Protein AF-A0A7J3TTJ0-F1 (afdb_monomer_lite)

Secondary structure (DSSP, 8-state):
-HHHHHHHHHHHHHHHHHHHHHHHHHHSS-----PPPPS-S---TTPPPP--------BT-EEETT-EEEEEETTEEEEEEHHHHHHHHT--PPPEEEE-BBTTB----EEEEEEB-EEEEE-PPEEEEEEEEEGGGS-S---------------------------------------------------------------------------------------------------------------------------PPP----------SSS---TT--EEEEE-SSEEEEEEEEBTTB-EEEEPPTTEEEEEPTT--B-SS-B--GGGEEEEEETTEEEEEE---EEEEE-STT-

Foldseek 3Di:
DVVVVVVVVVVVVVVVVVVVVVVVVVVPPPPVDDDDDQPDPDDDVVGDRDDDDDDDADAQAWDAQQDWDWDDDDPDIDIDGNVVVCVVVPPPFDWDWAAHDGPPDDDGDTGTTTHHWHKFKDWFKKKFKKKKFFQPPPPPDPPDDDDDDDDDDDPDPPPPPDPPPPPPPDDDDDDDDDDDDDDDDDDDDDDDDDDDDDDDDDDDDDDDDDDDDDDDDDDDDDDDDDDDDDDDDDDDDDDDDDDDDDDDDDDDDDDDDDDDDDDDDDDDDDDDDDPDPPPDPPVWDKDFPDDDPTITMIMTIATQVGKHKDQADPRMDMDTDAQRIAGPVGTDHPVQWDWDADPRMIIIHGPDMDMDIHHDPSD

Sequence (363 aa):
MLKEELLKTLAIIIFVVAAVGLIFVLLKSDLTGRAISLEKSQFLVGEPIKGAFDLKLREGELIPSATRVIVTFGNESKEISLKEFV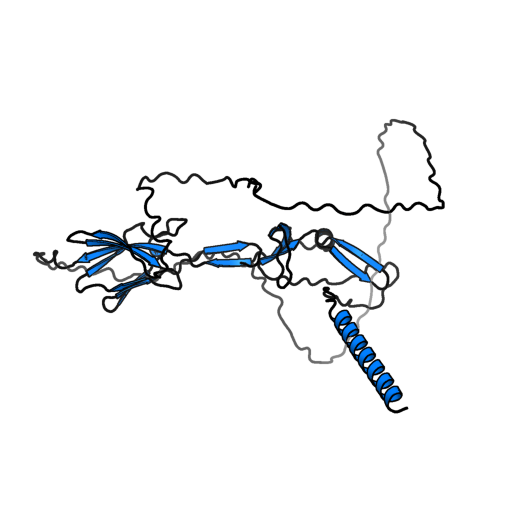EASGFQLEEQQGPFYLENKELEGQGFGYGFAGHYIVYPSVFFQLKISSAEENATNITVTNETLTNVTNITEENITIEENITSETEENLTGGNETKENETEGNMTEEPGKNVSGEISEVPVEENVSGEASAGEAQTEITTGTEGTASETSENSEAQTPENTPEQTPENTNPNPTSITEVTENPISGFFIFLFRTFGIWNSFAVLEENSHYKIIEASCNANEPFIYDLKEGEQVSLVQGSVHTEEKQLNDNAIALEIKNNKLEVSTNYLESFEGFGKSY

pLDDT: mean 70.68, std 26.35, range [30.56, 98.5]

Radius of gyration: 40.54 Å; chains: 1; bounding box: 110×104×107 Å

Structure (mmCIF, N/CA/C/O backbone):
data_AF-A0A7J3TTJ0-F1
#
_entry.id   AF-A0A7J3TTJ0-F1
#
loop_
_atom_site.group_PDB
_atom_site.id
_atom_site.type_symbol
_atom_site.label_atom_id
_atom_site.label_alt_id
_atom_site.label_comp_id
_atom_site.label_asym_id
_atom_site.label_entity_id
_atom_site.label_seq_id
_atom_site.pdbx_PDB_ins_code
_atom_site.Cartn_x
_atom_site.Cartn_y
_atom_site.Cartn_z
_atom_site.occupancy
_atom_site.B_iso_or_equiv
_atom_site.auth_seq_id
_atom_site.auth_comp_id
_atom_site.auth_asym_id
_atom_site.auth_atom_id
_atom_site.pdbx_PDB_model_num
ATOM 1 N N . MET A 1 1 ? 46.878 -50.864 -28.635 1.00 80.62 1 MET A N 1
ATOM 2 C CA . MET A 1 1 ? 45.695 -50.875 -29.519 1.00 80.62 1 MET A CA 1
ATOM 3 C C . MET A 1 1 ? 44.371 -50.633 -28.791 1.00 80.62 1 MET A C 1
ATOM 5 O O . MET A 1 1 ? 43.949 -49.491 -28.781 1.00 80.62 1 MET A O 1
ATOM 9 N N . LEU A 1 2 ? 43.731 -51.604 -28.115 1.00 88.25 2 LEU A N 1
ATOM 10 C CA . LEU A 1 2 ? 42.383 -51.383 -27.533 1.00 88.25 2 LEU A CA 1
ATOM 11 C C . LEU A 1 2 ? 42.318 -50.255 -26.477 1.00 88.25 2 LEU A C 1
ATOM 13 O O . LEU A 1 2 ? 41.355 -49.499 -26.437 1.00 88.25 2 LEU A O 1
ATOM 17 N N . LYS A 1 3 ? 43.367 -50.104 -25.656 1.00 89.81 3 LYS A N 1
ATOM 18 C CA . LYS A 1 3 ? 43.468 -49.024 -24.656 1.00 89.81 3 LYS A CA 1
ATOM 19 C C . LYS A 1 3 ? 43.683 -47.635 -25.272 1.00 89.81 3 LYS A C 1
ATOM 21 O O . LYS A 1 3 ? 43.224 -46.652 -24.708 1.00 89.81 3 LYS A O 1
ATOM 26 N N . GLU A 1 4 ? 44.373 -47.557 -26.409 1.00 92.81 4 GLU A N 1
ATOM 27 C CA . GLU A 1 4 ? 44.650 -46.285 -27.094 1.00 92.81 4 GLU A CA 1
ATOM 28 C C . GLU A 1 4 ? 43.407 -45.776 -27.822 1.00 92.81 4 GLU A C 1
ATOM 30 O O . GLU A 1 4 ? 43.112 -44.589 -27.757 1.00 92.81 4 GLU A O 1
ATOM 35 N N . GLU A 1 5 ? 42.644 -46.673 -28.452 1.00 92.94 5 GLU A N 1
ATOM 36 C CA . GLU A 1 5 ? 41.369 -46.319 -29.085 1.00 92.94 5 GLU A CA 1
ATOM 37 C C . GLU A 1 5 ? 40.333 -45.865 -28.045 1.00 92.94 5 GLU A C 1
ATOM 39 O O . GLU A 1 5 ? 39.696 -44.831 -28.227 1.00 92.94 5 GLU A O 1
ATOM 44 N N . LEU A 1 6 ? 40.251 -46.542 -26.891 1.00 93.38 6 LEU A N 1
ATOM 45 C CA . LEU A 1 6 ? 39.375 -46.128 -25.789 1.00 93.38 6 LEU A CA 1
ATOM 46 C C . LEU A 1 6 ? 39.740 -44.736 -25.236 1.00 93.38 6 LEU A C 1
ATOM 48 O O . LEU A 1 6 ? 38.856 -43.919 -24.979 1.00 93.38 6 LEU A O 1
ATOM 52 N N . LEU A 1 7 ? 41.038 -44.452 -25.070 1.00 92.62 7 LEU A N 1
ATOM 53 C CA . LEU A 1 7 ? 41.514 -43.165 -24.554 1.00 92.62 7 LEU A CA 1
ATOM 54 C C . LEU A 1 7 ? 41.184 -42.010 -25.514 1.00 92.62 7 LEU A C 1
ATOM 56 O O . LEU A 1 7 ? 40.770 -40.942 -25.066 1.00 92.62 7 LEU A O 1
ATOM 60 N N . LYS A 1 8 ? 41.303 -42.235 -26.831 1.00 93.94 8 LYS A N 1
ATOM 61 C CA . LYS A 1 8 ? 40.912 -41.253 -27.855 1.00 93.94 8 LYS A CA 1
ATOM 62 C C . LYS A 1 8 ? 39.411 -40.971 -27.829 1.00 93.94 8 LYS A C 1
ATOM 64 O O . LYS A 1 8 ? 39.018 -39.808 -27.842 1.00 93.94 8 LYS A O 1
ATOM 69 N N . THR A 1 9 ? 38.570 -42.007 -27.756 1.00 95.31 9 THR A N 1
ATOM 70 C CA . THR A 1 9 ? 37.111 -41.827 -27.683 1.00 95.31 9 THR A CA 1
ATOM 71 C C . THR A 1 9 ? 36.705 -41.046 -26.432 1.00 95.31 9 THR A C 1
ATOM 73 O O . THR A 1 9 ? 35.882 -40.138 -26.522 1.00 95.31 9 THR A O 1
ATOM 76 N N . LEU A 1 10 ? 37.319 -41.333 -25.279 1.00 96.00 10 LEU A N 1
ATOM 77 C CA . LEU A 1 10 ? 37.049 -40.609 -24.034 1.00 96.00 10 LEU A CA 1
ATOM 78 C C . LEU A 1 10 ? 37.442 -39.126 -24.129 1.00 96.00 10 LEU A C 1
ATOM 80 O O . LEU A 1 10 ? 36.669 -38.264 -23.716 1.00 96.00 10 LEU A O 1
ATOM 84 N N . ALA A 1 11 ? 38.605 -38.819 -24.713 1.00 96.31 11 ALA A N 1
ATOM 85 C CA . ALA A 1 11 ? 39.056 -37.440 -24.906 1.00 96.31 11 ALA A CA 1
ATOM 86 C C . ALA A 1 11 ? 38.096 -36.632 -25.800 1.00 96.31 11 ALA A C 1
ATOM 88 O O . ALA A 1 11 ? 37.790 -35.483 -25.488 1.00 96.31 11 ALA A O 1
ATOM 89 N N . ILE A 1 12 ? 37.565 -37.246 -26.865 1.00 97.00 12 ILE A N 1
ATOM 90 C CA . ILE A 1 12 ? 36.569 -36.615 -27.747 1.00 97.00 12 ILE A CA 1
ATOM 91 C C . ILE A 1 12 ? 35.271 -36.330 -26.984 1.00 97.00 12 ILE A C 1
ATOM 93 O O . ILE A 1 12 ? 34.734 -35.232 -27.094 1.00 97.00 12 ILE A O 1
ATOM 97 N N . ILE A 1 13 ? 34.779 -37.278 -26.180 1.00 97.50 13 ILE A N 1
ATOM 98 C CA . ILE A 1 13 ? 33.553 -37.081 -25.390 1.00 97.50 13 ILE A CA 1
ATOM 99 C C . ILE A 1 13 ? 33.730 -35.931 -24.392 1.00 97.50 13 ILE A C 1
ATOM 101 O O . ILE A 1 13 ? 32.864 -35.065 -24.309 1.00 97.50 13 ILE A O 1
ATOM 105 N N . ILE A 1 14 ? 34.860 -35.882 -23.679 1.00 97.19 14 ILE A N 1
ATOM 106 C CA . ILE A 1 14 ? 35.159 -34.795 -22.733 1.00 97.19 14 ILE A CA 1
ATOM 107 C C . ILE A 1 14 ? 35.201 -33.448 -23.458 1.00 97.19 14 ILE A C 1
ATOM 109 O O . ILE A 1 14 ? 34.617 -32.480 -22.976 1.00 97.19 14 ILE A O 1
ATOM 113 N N . PHE A 1 15 ? 35.836 -33.388 -24.630 1.00 97.44 15 PHE A N 1
ATOM 114 C CA . PHE A 1 15 ? 35.888 -32.170 -25.432 1.00 97.44 15 PHE A CA 1
ATOM 115 C C . PHE A 1 15 ? 34.494 -31.712 -25.882 1.00 97.44 15 PHE A C 1
ATOM 117 O O . PHE A 1 15 ? 34.177 -30.532 -25.773 1.00 97.44 15 PHE A O 1
ATOM 124 N N . VAL A 1 16 ? 33.633 -32.633 -26.327 1.00 97.75 16 VAL A N 1
ATOM 125 C CA . VAL A 1 16 ? 32.254 -32.312 -26.731 1.00 97.75 16 VAL A CA 1
ATOM 126 C C . VAL A 1 16 ? 31.433 -31.822 -25.539 1.00 97.75 16 VAL A C 1
ATOM 128 O O . VAL A 1 16 ? 30.741 -30.816 -25.656 1.00 97.75 16 VAL A O 1
ATOM 131 N N . VAL A 1 17 ? 31.536 -32.473 -24.377 1.00 97.69 17 VAL A N 1
ATOM 132 C CA . VAL A 1 17 ? 30.838 -32.033 -23.157 1.00 97.69 17 VAL A CA 1
ATOM 133 C C . VAL A 1 17 ? 31.334 -30.658 -22.708 1.00 97.69 17 VAL A C 1
ATOM 135 O O . VAL A 1 17 ? 30.519 -29.809 -22.359 1.00 97.69 17 VAL A O 1
ATOM 138 N N . ALA A 1 18 ? 32.643 -30.403 -22.773 1.00 97.31 18 ALA A N 1
ATOM 139 C CA . ALA A 1 18 ? 33.213 -29.096 -22.463 1.00 97.31 18 ALA A CA 1
ATOM 140 C C . ALA A 1 18 ? 32.751 -28.017 -23.454 1.00 97.31 18 ALA A C 1
ATOM 142 O O . ALA A 1 18 ? 32.390 -26.924 -23.031 1.00 97.31 18 ALA A O 1
ATOM 143 N N . ALA A 1 19 ? 32.695 -28.325 -24.753 1.00 97.12 19 ALA A N 1
ATOM 144 C CA . ALA A 1 19 ? 32.211 -27.404 -25.779 1.00 97.12 19 ALA A CA 1
ATOM 145 C C . ALA A 1 19 ? 30.716 -27.091 -25.610 1.00 97.12 19 ALA A C 1
ATOM 147 O O . ALA A 1 19 ? 30.326 -25.930 -25.684 1.00 97.12 19 ALA A O 1
ATOM 148 N N . VAL A 1 20 ? 29.881 -28.096 -25.323 1.00 96.88 20 VAL A N 1
ATOM 149 C CA . VAL A 1 20 ? 28.449 -27.900 -25.040 1.00 96.88 20 VAL A CA 1
ATOM 150 C C . VAL A 1 20 ? 28.253 -27.116 -23.744 1.00 96.88 20 VAL A C 1
ATOM 152 O O . VAL A 1 20 ? 27.430 -26.206 -23.707 1.00 96.88 20 VAL A O 1
ATOM 155 N N . GLY A 1 21 ? 29.033 -27.413 -22.701 1.00 96.06 21 GLY A N 1
ATOM 156 C CA . GLY A 1 21 ? 29.034 -26.650 -21.454 1.00 96.06 21 GLY A CA 1
ATOM 157 C C . GLY A 1 21 ? 29.430 -25.190 -21.672 1.00 96.06 21 GLY A C 1
ATOM 158 O O . GLY A 1 21 ? 28.756 -24.297 -21.172 1.00 96.06 21 GLY A O 1
ATOM 159 N N . LEU A 1 22 ? 30.461 -24.936 -22.483 1.00 94.56 22 LEU A N 1
ATOM 160 C CA . LEU A 1 22 ? 30.891 -23.588 -22.848 1.00 94.56 22 LEU A CA 1
ATOM 161 C C . LEU A 1 22 ? 29.816 -22.855 -23.657 1.00 94.56 22 LEU A C 1
ATOM 163 O O . LEU A 1 22 ? 29.512 -21.711 -23.347 1.00 94.56 22 LEU A O 1
ATOM 167 N N . ILE A 1 23 ? 29.195 -23.512 -24.641 1.00 93.25 23 ILE A N 1
ATOM 168 C CA . ILE A 1 23 ? 28.062 -22.948 -25.389 1.00 93.25 23 ILE A CA 1
ATOM 169 C C . ILE A 1 23 ? 26.919 -22.613 -24.431 1.00 93.25 23 ILE A C 1
ATOM 171 O O . ILE A 1 23 ? 26.349 -21.538 -24.528 1.00 93.25 23 ILE A O 1
ATOM 175 N N . PHE A 1 24 ? 26.610 -23.478 -23.464 1.00 90.62 24 PHE A N 1
ATOM 176 C CA . PHE A 1 24 ? 25.564 -23.207 -22.482 1.00 90.62 24 PHE A CA 1
ATOM 177 C C . PHE A 1 24 ? 25.905 -22.017 -21.574 1.00 90.62 24 PHE A C 1
ATOM 179 O O . PHE A 1 24 ? 25.016 -21.241 -21.251 1.00 90.62 24 PHE A O 1
ATOM 186 N N . VAL A 1 25 ? 27.178 -21.828 -21.209 1.00 87.31 25 VAL A N 1
ATOM 187 C CA . VAL A 1 25 ? 27.650 -20.636 -20.479 1.00 87.31 25 VAL A CA 1
ATOM 188 C C . VAL A 1 25 ? 27.546 -19.376 -21.347 1.00 87.31 25 VAL A C 1
ATOM 190 O O . VAL A 1 25 ? 27.066 -18.356 -20.866 1.00 87.31 25 VAL A O 1
ATOM 193 N N . LEU A 1 26 ? 27.921 -19.450 -22.627 1.00 81.31 26 LEU A N 1
ATOM 194 C CA . LEU A 1 26 ? 27.842 -18.327 -23.571 1.00 81.31 26 LEU A CA 1
ATOM 195 C C . LEU A 1 26 ? 26.402 -17.985 -23.986 1.00 81.31 26 LEU A C 1
ATOM 197 O O . LEU A 1 26 ? 26.120 -16.845 -24.321 1.00 81.31 26 LEU A O 1
ATOM 201 N N . LEU A 1 27 ? 25.479 -18.947 -23.952 1.00 79.00 27 LEU A N 1
ATOM 202 C CA . LEU A 1 27 ? 24.046 -18.706 -24.159 1.00 79.00 27 LEU A CA 1
ATOM 203 C C . LEU A 1 27 ? 23.342 -18.238 -22.875 1.00 79.00 27 LEU A C 1
ATOM 205 O O . LEU A 1 27 ? 22.241 -17.703 -22.953 1.00 79.00 27 LEU A O 1
ATOM 209 N N . LYS A 1 28 ? 23.969 -18.442 -21.708 1.00 72.69 28 LYS A N 1
ATOM 210 C CA . LYS A 1 28 ? 23.521 -17.948 -20.398 1.00 72.69 28 LYS A CA 1
ATOM 211 C C . LYS A 1 28 ? 24.118 -16.605 -20.002 1.00 72.69 28 LYS A C 1
ATOM 213 O O . LYS A 1 28 ? 23.766 -16.101 -18.938 1.00 72.69 28 LYS A O 1
ATOM 218 N N . SER A 1 29 ? 25.008 -16.014 -20.801 1.00 58.34 29 SER A N 1
ATOM 219 C CA . SER A 1 29 ? 25.232 -14.580 -20.665 1.00 58.34 29 SER A CA 1
ATOM 220 C C . SER A 1 29 ? 23.925 -13.930 -21.080 1.00 58.34 29 SER A C 1
ATOM 222 O O . SER A 1 29 ? 23.645 -13.825 -22.275 1.00 58.34 29 SER A O 1
ATOM 224 N N . ASP A 1 30 ? 23.093 -13.609 -20.094 1.00 49.16 30 ASP A N 1
ATOM 225 C CA . ASP A 1 30 ? 21.868 -12.870 -20.300 1.00 49.16 30 ASP A CA 1
ATOM 226 C C . ASP A 1 30 ? 22.259 -11.619 -21.084 1.00 49.16 30 ASP A C 1
ATOM 228 O O . ASP A 1 30 ? 22.870 -10.692 -20.549 1.00 49.16 30 ASP A O 1
ATOM 232 N N . LEU A 1 31 ? 21.961 -11.610 -22.384 1.00 46.06 31 LEU A N 1
ATOM 233 C CA . LEU A 1 31 ? 21.920 -10.386 -23.156 1.00 46.06 31 LEU A CA 1
ATOM 234 C C . LEU A 1 31 ? 20.734 -9.629 -22.555 1.00 46.06 31 LEU A C 1
ATOM 236 O O . LEU A 1 31 ? 19.594 -9.768 -22.992 1.00 46.06 31 LEU A O 1
ATOM 240 N N . THR A 1 32 ? 20.975 -8.948 -21.435 1.00 44.75 32 THR A N 1
ATOM 241 C CA . THR A 1 32 ? 19.972 -8.210 -20.675 1.00 44.75 32 THR A CA 1
ATOM 242 C C . THR A 1 32 ? 19.652 -6.948 -21.457 1.00 44.75 32 THR A C 1
ATOM 244 O O . THR A 1 32 ? 20.111 -5.859 -21.134 1.00 44.75 32 THR A O 1
ATOM 247 N N . GLY A 1 33 ? 18.923 -7.113 -22.549 1.00 49.59 33 GLY A N 1
ATOM 248 C CA . GLY A 1 33 ? 18.521 -6.042 -23.436 1.00 49.59 33 GLY A CA 1
ATOM 249 C C . GLY A 1 33 ? 17.268 -6.475 -24.171 1.00 49.59 33 GLY A C 1
ATOM 250 O O . GLY A 1 33 ? 17.248 -7.511 -24.831 1.00 49.59 33 GLY A O 1
ATOM 251 N N . ARG A 1 34 ? 16.198 -5.691 -24.046 1.00 56.72 34 ARG A N 1
ATOM 252 C CA . ARG A 1 34 ? 15.043 -5.821 -24.933 1.00 56.72 34 ARG A CA 1
ATOM 253 C C . ARG A 1 34 ? 15.474 -5.257 -26.288 1.00 56.72 34 ARG A C 1
ATOM 255 O O . ARG A 1 34 ? 15.665 -4.054 -26.414 1.00 56.72 34 ARG A O 1
ATOM 262 N N . ALA A 1 35 ? 15.706 -6.125 -27.271 1.00 53.56 35 ALA A N 1
ATOM 263 C CA . ALA A 1 35 ? 16.004 -5.693 -28.632 1.00 53.56 35 ALA A CA 1
ATOM 264 C C . ALA A 1 35 ? 14.716 -5.182 -29.287 1.00 53.56 35 ALA A C 1
ATOM 266 O O . ALA A 1 35 ? 13.704 -5.884 -29.302 1.00 53.56 35 ALA A O 1
ATOM 267 N N . ILE A 1 36 ? 14.755 -3.964 -29.821 1.00 57.16 36 ILE A N 1
ATOM 268 C CA . ILE A 1 36 ? 13.639 -3.388 -30.571 1.00 57.16 36 ILE A CA 1
ATOM 269 C C . ILE A 1 36 ? 13.877 -3.659 -32.049 1.00 57.16 36 ILE A C 1
ATOM 271 O O . ILE A 1 36 ? 14.957 -3.397 -32.579 1.00 57.16 36 ILE A O 1
ATOM 275 N N . SER A 1 37 ? 12.862 -4.208 -32.710 1.00 56.66 37 SER A N 1
ATOM 276 C CA . SER A 1 37 ? 12.873 -4.391 -34.156 1.00 56.66 37 SER A CA 1
ATOM 277 C C . SER A 1 37 ? 12.526 -3.069 -34.829 1.00 56.66 37 SER A C 1
ATOM 279 O O . SER A 1 37 ? 11.470 -2.499 -34.567 1.00 56.66 37 SER A O 1
ATOM 281 N N . LEU A 1 38 ? 13.392 -2.597 -35.724 1.00 62.91 38 LEU A N 1
ATOM 282 C CA . LEU A 1 38 ? 13.073 -1.481 -36.612 1.00 62.91 38 LEU A CA 1
ATOM 283 C C . LEU A 1 38 ? 12.057 -1.940 -37.669 1.00 62.91 38 LEU A C 1
ATOM 285 O O . LEU A 1 38 ? 12.131 -3.064 -38.165 1.00 62.91 38 LEU A O 1
ATOM 289 N N . GLU A 1 39 ? 11.126 -1.060 -38.034 1.00 64.88 39 GLU A N 1
ATOM 290 C CA . GLU A 1 39 ? 10.070 -1.341 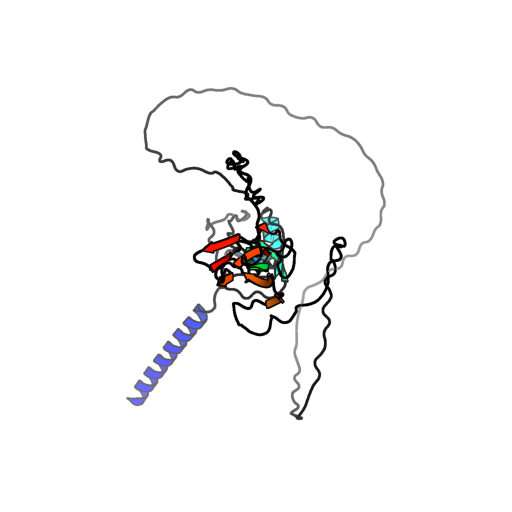-39.021 1.00 64.88 39 GLU A CA 1
ATOM 291 C C . GLU A 1 39 ? 10.604 -1.364 -40.470 1.00 64.88 39 GLU A C 1
ATOM 293 O O . GLU A 1 39 ? 9.998 -1.952 -41.364 1.00 64.88 39 GLU A O 1
ATOM 298 N N . LYS A 1 40 ? 11.779 -0.761 -40.712 1.00 71.00 40 LYS A N 1
ATOM 299 C CA . LYS A 1 40 ? 12.457 -0.723 -42.017 1.00 71.00 40 LYS A CA 1
ATOM 300 C C . LYS A 1 40 ? 13.891 -1.235 -41.924 1.00 71.00 40 LYS A C 1
ATOM 302 O O . LYS A 1 40 ? 14.614 -0.926 -40.983 1.00 71.00 40 LYS A O 1
ATOM 307 N N . SER A 1 41 ? 14.317 -1.970 -42.952 1.00 71.81 41 SER A N 1
ATOM 308 C CA . SER A 1 41 ? 15.674 -2.525 -43.074 1.00 71.81 41 SER A CA 1
ATOM 309 C C . SER A 1 41 ? 16.593 -1.730 -44.010 1.00 71.81 41 SER A C 1
ATOM 311 O O . SER A 1 41 ? 17.741 -2.120 -44.213 1.00 71.81 41 SER A O 1
ATOM 313 N N . GLN A 1 42 ? 16.095 -0.660 -44.636 1.00 80.56 42 GLN A N 1
ATOM 314 C CA . GLN A 1 42 ? 16.829 0.152 -45.608 1.00 80.56 42 GLN A CA 1
ATOM 315 C C . GLN A 1 42 ? 16.532 1.632 -45.368 1.00 80.56 42 GLN A C 1
ATOM 317 O O . GLN A 1 42 ? 15.368 2.013 -45.257 1.00 80.56 42 GLN A O 1
ATOM 322 N N . PHE A 1 43 ? 17.591 2.438 -45.312 1.00 81.62 43 PHE A N 1
ATOM 323 C CA . PHE A 1 43 ? 17.542 3.881 -45.086 1.00 81.62 43 PHE A CA 1
ATOM 324 C C . PHE A 1 43 ? 18.422 4.575 -46.123 1.00 81.62 43 PHE A C 1
ATOM 326 O O . PHE A 1 43 ? 19.462 4.038 -46.522 1.00 81.62 43 PHE A O 1
ATOM 333 N N . LEU A 1 44 ? 18.014 5.760 -46.571 1.00 88.94 44 LEU A N 1
ATOM 334 C CA . LEU A 1 44 ? 18.859 6.607 -47.407 1.00 88.94 44 LEU A CA 1
ATOM 335 C C . LEU A 1 44 ? 19.920 7.308 -46.547 1.00 88.94 44 LEU A C 1
ATOM 337 O O . LEU A 1 44 ? 19.710 7.589 -45.369 1.00 88.94 44 LEU A O 1
ATOM 341 N N . VAL A 1 45 ? 21.078 7.616 -47.136 1.00 85.81 45 VAL A N 1
ATOM 342 C CA . VAL A 1 45 ? 22.135 8.364 -46.436 1.00 85.81 45 VAL A CA 1
ATOM 343 C C . VAL A 1 45 ? 21.593 9.735 -46.023 1.00 85.81 45 VAL A C 1
ATOM 345 O O . VAL A 1 45 ? 21.142 10.503 -46.871 1.00 85.81 45 VAL A O 1
ATOM 348 N N . GLY A 1 46 ? 21.643 10.031 -44.722 1.00 86.00 46 GLY A N 1
ATOM 349 C CA . GLY A 1 46 ? 21.107 11.265 -44.140 1.00 86.00 46 GLY A CA 1
ATOM 350 C C . GLY A 1 46 ? 19.612 11.224 -43.803 1.00 86.00 46 GLY A C 1
ATOM 351 O O . GLY A 1 46 ? 19.088 12.214 -43.297 1.00 86.00 46 GLY A O 1
ATOM 352 N N . GLU A 1 47 ? 18.918 10.108 -44.048 1.00 85.81 47 GLU A N 1
ATOM 353 C CA . GLU A 1 47 ? 17.543 9.923 -43.584 1.00 85.81 47 GLU A CA 1
ATOM 354 C C . GLU A 1 47 ? 17.524 9.785 -42.051 1.00 85.81 47 GLU A C 1
ATOM 356 O O . GLU A 1 47 ? 18.246 8.944 -41.505 1.00 85.81 47 GLU A O 1
ATOM 361 N N . PRO A 1 48 ? 16.718 10.582 -41.325 1.00 81.50 48 PRO A N 1
ATOM 362 C CA . PRO A 1 48 ? 16.565 10.402 -39.891 1.00 81.50 48 PRO A CA 1
ATOM 363 C C . PRO A 1 48 ? 15.887 9.058 -39.613 1.00 81.50 48 PRO A C 1
ATOM 365 O O . PRO A 1 48 ? 14.778 8.796 -40.084 1.00 81.50 48 PRO A O 1
ATOM 368 N N . ILE A 1 49 ? 16.544 8.215 -38.817 1.00 79.44 49 ILE A N 1
ATOM 369 C CA . ILE A 1 49 ? 15.981 6.937 -38.387 1.00 79.44 49 ILE A CA 1
ATOM 370 C C . ILE A 1 49 ? 14.863 7.230 -37.388 1.00 79.44 49 ILE A C 1
ATOM 372 O O . ILE A 1 49 ? 15.095 7.808 -36.327 1.00 79.44 49 ILE A O 1
ATOM 376 N N . LYS A 1 50 ? 13.642 6.830 -37.742 1.00 79.06 50 LYS A N 1
ATOM 377 C CA . LYS A 1 50 ? 12.480 6.875 -36.854 1.00 79.06 50 LYS A CA 1
ATOM 378 C C . LYS A 1 50 ? 12.194 5.474 -36.329 1.00 79.06 50 LYS A C 1
ATOM 380 O O . LYS A 1 50 ? 12.327 4.496 -37.062 1.00 79.06 50 LYS A O 1
ATOM 385 N N . GLY A 1 51 ? 11.777 5.395 -35.075 1.00 76.25 51 GLY A N 1
ATOM 386 C CA . GLY A 1 51 ? 11.354 4.161 -34.429 1.00 76.25 51 GLY A CA 1
ATOM 387 C C . GLY A 1 51 ? 10.519 4.471 -33.194 1.00 76.25 51 GLY A C 1
ATOM 388 O O . GLY A 1 51 ? 10.538 5.600 -32.704 1.00 76.25 51 GLY A O 1
ATOM 389 N N . ALA A 1 52 ? 9.788 3.470 -32.716 1.00 76.88 52 ALA A N 1
ATOM 390 C CA . ALA A 1 52 ? 9.091 3.519 -31.439 1.00 76.88 52 ALA A CA 1
ATOM 391 C C . ALA A 1 52 ? 9.903 2.747 -30.394 1.00 76.88 52 ALA A C 1
ATOM 393 O O . ALA A 1 52 ? 10.431 1.669 -30.677 1.00 76.88 52 ALA A O 1
ATOM 394 N N . PHE A 1 53 ? 10.019 3.316 -29.199 1.00 79.81 53 PHE A N 1
ATOM 395 C CA . PHE A 1 53 ? 10.641 2.681 -28.047 1.00 79.81 53 PHE A CA 1
ATOM 396 C C . PHE A 1 53 ? 9.569 2.471 -26.984 1.00 79.81 53 PHE A C 1
ATOM 398 O O . PHE A 1 53 ? 9.116 3.433 -26.372 1.00 79.81 53 PHE A O 1
ATOM 405 N N . ASP A 1 54 ? 9.184 1.214 -26.766 1.00 82.69 54 ASP A N 1
ATOM 406 C CA . ASP A 1 54 ? 8.175 0.861 -25.770 1.00 82.69 54 ASP A CA 1
ATOM 407 C C . ASP A 1 54 ? 8.845 0.359 -24.489 1.00 82.69 54 ASP A C 1
ATOM 409 O O . ASP A 1 54 ? 9.281 -0.796 -24.387 1.00 82.69 54 ASP A O 1
ATOM 413 N N . LEU A 1 55 ? 8.891 1.223 -23.476 1.00 85.81 55 LEU A N 1
ATOM 414 C CA . LEU A 1 55 ? 9.295 0.858 -22.124 1.00 85.81 55 LEU A CA 1
ATOM 415 C C . LEU A 1 55 ? 8.056 0.615 -21.268 1.00 85.81 55 LEU A C 1
ATOM 417 O O . LEU A 1 55 ? 7.351 1.540 -20.885 1.00 85.81 55 LEU A O 1
ATOM 421 N N . LYS A 1 56 ? 7.800 -0.656 -20.964 1.00 89.81 56 LYS A N 1
ATOM 422 C CA . LYS A 1 56 ? 6.728 -1.059 -20.049 1.00 89.81 56 LYS A CA 1
ATOM 423 C C . LYS A 1 56 ? 7.281 -1.140 -18.635 1.00 89.81 56 LYS A C 1
ATOM 425 O O . LYS A 1 56 ? 8.114 -2.019 -18.394 1.00 89.81 56 LYS A O 1
ATOM 430 N N . LEU A 1 57 ? 6.802 -0.254 -17.770 1.00 92.12 57 LEU A N 1
ATOM 431 C CA . LEU A 1 57 ? 7.060 -0.240 -16.333 1.00 92.12 57 LEU A CA 1
ATOM 432 C C . LEU A 1 57 ? 5.788 -0.637 -15.583 1.00 92.12 57 LEU A C 1
ATOM 434 O O . LEU A 1 57 ? 4.682 -0.437 -16.089 1.00 92.12 57 LEU A O 1
ATOM 438 N N . ARG A 1 58 ? 5.953 -1.220 -14.403 1.00 94.81 58 ARG A N 1
ATOM 439 C CA . ARG A 1 58 ? 4.871 -1.427 -13.440 1.00 94.81 58 ARG A CA 1
ATOM 440 C C . ARG A 1 58 ? 4.762 -0.225 -12.505 1.00 94.81 58 ARG A C 1
ATOM 442 O O . ARG A 1 58 ? 5.703 0.554 -12.367 1.00 94.81 58 ARG A O 1
ATOM 449 N N . GLU A 1 59 ? 3.613 -0.112 -11.854 1.00 96.31 59 GLU A N 1
ATOM 450 C CA . GLU A 1 59 ? 3.462 0.718 -10.661 1.00 96.31 59 GLU A CA 1
ATOM 451 C C . GLU A 1 59 ? 4.540 0.363 -9.623 1.00 96.31 59 GLU A C 1
ATOM 453 O O . GLU A 1 59 ? 4.957 -0.791 -9.514 1.00 96.31 59 GLU A O 1
ATOM 458 N N . GLY A 1 60 ? 5.059 1.382 -8.939 1.00 96.81 60 GLY A N 1
ATOM 459 C CA . GLY A 1 60 ? 6.131 1.262 -7.954 1.00 96.81 60 GLY A CA 1
ATOM 460 C C . GLY A 1 60 ? 7.542 1.207 -8.552 1.00 96.81 60 GLY A C 1
ATOM 461 O O . GLY A 1 60 ? 8.522 1.302 -7.808 1.00 96.81 60 GLY A O 1
ATOM 462 N N . GLU A 1 61 ? 7.694 1.085 -9.877 1.00 97.38 61 GLU A N 1
ATOM 463 C CA . GLU A 1 61 ? 9.003 1.050 -10.539 1.00 97.38 61 GLU A CA 1
ATOM 464 C C . GLU A 1 61 ? 9.542 2.453 -10.838 1.00 97.38 61 GLU A C 1
ATOM 466 O O . GLU A 1 61 ? 8.825 3.333 -11.315 1.00 97.38 61 GLU A O 1
ATOM 471 N N . LEU A 1 62 ? 10.845 2.636 -10.606 1.00 98.00 62 LEU A N 1
ATOM 472 C CA . LEU A 1 62 ? 11.582 3.870 -10.866 1.00 98.00 62 LEU A CA 1
ATOM 473 C C . LEU A 1 62 ? 12.959 3.544 -11.443 1.00 98.00 62 LEU A C 1
ATOM 475 O O . LEU A 1 62 ? 13.805 2.942 -10.773 1.00 98.00 62 LEU A O 1
ATOM 479 N N . ILE A 1 63 ? 13.203 3.981 -12.677 1.00 97.31 63 ILE A N 1
ATOM 480 C CA . ILE A 1 63 ? 14.488 3.812 -13.358 1.00 97.31 63 ILE A CA 1
ATOM 481 C C . ILE A 1 63 ? 15.308 5.102 -13.226 1.00 97.31 63 ILE A C 1
ATOM 483 O O . ILE A 1 63 ? 14.778 6.173 -13.525 1.00 97.31 63 ILE A O 1
ATOM 487 N N . PRO A 1 64 ? 16.603 5.039 -12.855 1.00 98.06 64 PRO A N 1
ATOM 488 C CA . PRO A 1 64 ? 17.451 6.225 -12.763 1.00 98.06 64 PRO A CA 1
ATOM 489 C C . PRO A 1 64 ? 17.457 7.026 -14.065 1.00 98.06 64 PRO A C 1
ATOM 491 O O . PRO A 1 64 ? 17.630 6.452 -15.144 1.00 98.06 64 PRO A O 1
ATOM 494 N N . SER A 1 65 ? 17.378 8.351 -13.983 1.00 97.69 65 SER A N 1
ATOM 495 C CA . SER A 1 65 ? 17.412 9.213 -15.173 1.00 97.69 65 SER A CA 1
ATOM 496 C C . SER A 1 65 ? 18.760 9.166 -15.907 1.00 97.69 65 SER A C 1
ATOM 498 O O . SER A 1 65 ? 18.827 9.332 -17.127 1.00 97.69 65 SER A O 1
ATOM 500 N N . ALA A 1 66 ? 19.827 8.820 -15.179 1.00 97.06 66 ALA A N 1
ATOM 501 C CA . ALA A 1 66 ? 21.164 8.542 -15.703 1.00 97.06 66 ALA A CA 1
ATOM 502 C C . ALA A 1 66 ? 21.309 7.166 -16.393 1.00 97.06 66 ALA A C 1
ATOM 504 O O . ALA A 1 66 ? 22.406 6.814 -16.831 1.00 97.06 66 ALA A O 1
ATOM 505 N N . THR A 1 67 ? 20.240 6.363 -16.485 1.00 95.75 67 THR A N 1
ATOM 506 C CA . THR A 1 67 ? 20.265 5.075 -17.200 1.00 95.75 67 THR A CA 1
ATOM 507 C C . THR A 1 67 ? 20.696 5.280 -18.646 1.00 95.75 67 THR A C 1
ATOM 509 O O . THR A 1 67 ? 20.243 6.202 -19.316 1.00 95.75 67 THR A O 1
ATOM 512 N N . ARG A 1 68 ? 21.585 4.416 -19.135 1.00 94.38 68 ARG A N 1
ATOM 513 C CA . ARG A 1 68 ? 22.191 4.543 -20.465 1.00 94.38 68 ARG A CA 1
ATOM 514 C C . ARG A 1 68 ? 21.328 3.803 -21.480 1.00 94.38 68 ARG A C 1
ATOM 516 O O . ARG A 1 68 ? 21.114 2.598 -21.355 1.00 94.38 68 ARG A O 1
ATOM 523 N N . VAL A 1 69 ? 20.847 4.523 -22.484 1.00 91.31 69 VAL A N 1
ATOM 524 C CA . VAL A 1 69 ? 20.132 3.988 -23.641 1.00 91.31 69 VAL A CA 1
ATOM 525 C C . VAL A 1 69 ? 21.139 3.847 -24.778 1.00 91.31 69 VAL A C 1
ATOM 527 O O . VAL A 1 69 ? 21.689 4.832 -25.270 1.00 91.31 69 VAL A O 1
ATOM 530 N N . ILE A 1 70 ? 21.408 2.605 -25.179 1.00 89.12 70 ILE A N 1
ATOM 531 C CA . ILE A 1 70 ? 22.368 2.284 -26.241 1.00 89.12 70 ILE A CA 1
ATOM 532 C C . ILE A 1 70 ? 21.585 1.880 -27.489 1.00 89.12 70 ILE A C 1
ATOM 534 O O . ILE A 1 70 ? 20.935 0.835 -27.515 1.00 89.12 70 ILE A O 1
ATOM 538 N N . VAL A 1 71 ? 21.660 2.704 -28.531 1.00 84.06 71 VAL A N 1
ATOM 539 C CA . VAL A 1 71 ? 21.035 2.449 -29.832 1.00 84.06 71 VAL A CA 1
ATOM 540 C C . VAL A 1 71 ? 22.096 1.911 -30.781 1.00 84.06 71 VAL A C 1
ATOM 542 O O . VAL A 1 71 ? 23.118 2.558 -31.001 1.00 84.06 71 VAL A O 1
ATOM 545 N N . THR A 1 72 ? 21.852 0.735 -31.357 1.00 82.88 72 THR A N 1
ATOM 546 C CA . THR A 1 72 ? 22.776 0.090 -32.301 1.00 82.88 72 THR A CA 1
ATOM 547 C C . THR A 1 72 ? 22.138 -0.034 -33.679 1.00 82.88 72 THR A C 1
ATOM 549 O O . THR A 1 72 ? 20.983 -0.440 -33.808 1.00 82.88 72 THR A O 1
ATOM 552 N N . PHE A 1 73 ? 22.891 0.328 -34.718 1.00 81.75 73 PHE A N 1
ATOM 553 C CA . PHE A 1 73 ? 22.458 0.229 -36.109 1.00 81.75 73 PHE A CA 1
ATOM 554 C C . PHE A 1 73 ? 23.627 -0.207 -37.000 1.00 81.75 73 PHE A C 1
ATOM 556 O O . PHE A 1 73 ? 24.561 0.551 -37.260 1.00 81.75 73 PHE A O 1
ATOM 563 N N . GLY A 1 74 ? 23.597 -1.458 -37.465 1.00 84.75 74 GLY A N 1
ATOM 564 C CA . GLY A 1 74 ? 24.722 -2.042 -38.198 1.00 84.75 74 GLY A CA 1
ATOM 565 C C . GLY A 1 74 ? 25.991 -2.088 -37.338 1.00 84.75 74 GLY A C 1
ATOM 566 O O . GLY A 1 74 ? 26.011 -2.766 -36.316 1.00 84.75 74 GLY A O 1
ATOM 567 N N . ASN A 1 75 ? 27.035 -1.364 -37.758 1.00 88.38 75 ASN A N 1
ATOM 568 C CA . ASN A 1 75 ? 28.314 -1.253 -37.037 1.00 88.38 75 ASN A CA 1
ATOM 569 C C . ASN A 1 75 ? 28.434 0.041 -36.215 1.00 88.38 75 ASN A C 1
ATOM 571 O O . ASN A 1 75 ? 29.493 0.311 -35.650 1.00 88.38 75 ASN A O 1
ATOM 575 N N . GLU A 1 76 ? 27.380 0.854 -36.177 1.00 86.75 76 GLU A N 1
ATOM 576 C CA . GLU A 1 76 ? 27.347 2.098 -35.418 1.00 86.75 76 GLU A CA 1
ATOM 577 C C . GLU A 1 76 ? 26.581 1.904 -34.107 1.00 86.75 76 GLU A C 1
ATOM 579 O O . GLU A 1 76 ? 25.605 1.151 -34.030 1.00 86.75 76 GLU A O 1
ATOM 584 N N . SER A 1 77 ? 27.039 2.590 -33.063 1.00 89.94 77 SER A N 1
ATOM 585 C CA . SER A 1 77 ? 26.402 2.611 -31.750 1.00 89.94 77 SER A CA 1
ATOM 586 C C . SER A 1 77 ? 26.408 4.035 -31.218 1.00 89.94 77 SER A C 1
ATOM 588 O O . SER A 1 77 ? 27.423 4.729 -31.314 1.00 89.94 77 SER A O 1
ATOM 590 N N . LYS A 1 78 ? 25.280 4.464 -30.655 1.00 90.56 78 LYS A N 1
ATOM 591 C CA . LYS A 1 78 ? 25.153 5.739 -29.954 1.00 90.56 78 LYS A CA 1
ATOM 592 C C . LYS A 1 78 ? 24.604 5.491 -28.559 1.00 90.56 78 LYS A C 1
ATOM 594 O O . LYS A 1 78 ? 23.621 4.777 -28.387 1.00 90.56 78 LYS A O 1
ATOM 599 N N . GLU A 1 79 ? 25.239 6.117 -27.584 1.00 94.56 79 GLU A N 1
ATOM 600 C CA . GLU A 1 79 ? 24.831 6.095 -26.187 1.00 94.56 79 GLU A CA 1
ATOM 601 C C . GLU A 1 79 ? 24.268 7.468 -25.814 1.00 94.56 79 GLU A C 1
ATOM 603 O O . GLU A 1 79 ? 24.867 8.492 -26.145 1.00 94.56 79 GLU A O 1
ATOM 608 N N . ILE A 1 80 ? 23.102 7.478 -25.176 1.00 95.19 80 ILE A N 1
ATOM 609 C CA . ILE A 1 80 ? 22.429 8.668 -24.637 1.00 95.19 80 ILE A CA 1
ATOM 610 C C . ILE A 1 80 ? 21.840 8.320 -23.270 1.00 95.19 80 ILE A C 1
ATOM 612 O O . ILE A 1 80 ? 21.554 7.152 -22.999 1.00 95.19 80 ILE A O 1
ATOM 616 N N . SER A 1 81 ? 21.659 9.299 -22.392 1.00 96.56 81 SER A N 1
ATOM 617 C CA . SER A 1 81 ? 20.961 9.054 -21.122 1.00 96.56 81 SER A CA 1
ATOM 618 C C . SER A 1 81 ? 19.448 8.910 -21.328 1.00 96.56 81 SER A C 1
ATOM 620 O O . SER A 1 81 ? 18.892 9.399 -22.312 1.00 96.56 81 SER A O 1
ATOM 622 N N . LEU A 1 82 ? 18.760 8.253 -20.391 1.00 95.56 82 LEU A N 1
ATOM 623 C CA . LEU A 1 82 ? 17.302 8.133 -20.402 1.00 95.56 82 LEU A CA 1
ATOM 624 C C . LEU A 1 82 ? 16.641 9.512 -20.317 1.00 95.56 82 LEU A C 1
ATOM 626 O O . LEU A 1 82 ? 15.668 9.757 -21.018 1.00 95.56 82 LEU A O 1
ATOM 630 N N . LYS A 1 83 ? 17.215 10.427 -19.529 1.00 96.81 83 LYS A N 1
ATOM 631 C CA . LYS A 1 83 ? 16.796 11.831 -19.475 1.00 96.81 83 LYS A CA 1
ATOM 632 C C . LYS A 1 83 ? 16.826 12.508 -20.840 1.00 96.81 83 LYS A C 1
ATOM 634 O O . LYS A 1 83 ? 15.796 12.971 -21.317 1.00 96.81 83 LYS A O 1
ATOM 639 N N . GLU A 1 84 ? 17.985 12.499 -21.496 1.00 95.56 84 GLU A N 1
ATOM 640 C CA . GLU A 1 84 ? 18.133 13.072 -22.839 1.00 95.56 84 GLU A CA 1
ATOM 641 C C . GLU A 1 84 ? 17.196 12.393 -23.844 1.00 95.56 84 GLU A C 1
ATOM 643 O O . GLU A 1 84 ? 16.670 13.049 -24.739 1.00 95.56 84 GLU A O 1
ATOM 648 N N . PHE A 1 85 ? 16.975 11.081 -23.705 1.00 93.25 85 PHE A N 1
ATOM 649 C CA . PHE A 1 85 ? 16.055 10.337 -24.558 1.00 93.25 85 PHE A CA 1
ATOM 650 C C . PHE A 1 85 ? 14.603 10.801 -24.387 1.00 93.25 85 PHE A C 1
ATOM 652 O O . PHE A 1 85 ? 13.934 11.063 -25.387 1.00 93.25 85 PHE A O 1
ATOM 659 N N . VAL A 1 86 ? 14.125 10.950 -23.147 1.00 93.81 86 VAL A N 1
ATOM 660 C CA . VAL A 1 86 ? 12.774 11.448 -22.844 1.00 93.81 86 VAL A CA 1
ATOM 661 C C . VAL A 1 86 ? 12.611 12.882 -23.354 1.00 93.81 86 VAL A C 1
ATOM 663 O O . VAL A 1 86 ? 11.680 13.146 -24.116 1.00 93.81 86 VAL A O 1
ATOM 666 N N . GLU A 1 87 ? 13.557 13.775 -23.051 1.00 94.38 87 GLU A N 1
ATOM 667 C CA . GLU A 1 87 ? 13.541 15.171 -23.511 1.00 94.38 87 GLU A CA 1
ATOM 668 C C . GLU A 1 87 ? 13.526 15.276 -25.047 1.00 94.38 87 GLU A C 1
ATOM 670 O O . GLU A 1 87 ? 12.723 16.015 -25.620 1.00 94.38 87 GLU A O 1
ATOM 675 N N . ALA A 1 88 ? 14.366 14.495 -25.737 1.00 91.19 88 ALA A N 1
ATOM 676 C CA . ALA A 1 88 ? 14.435 14.490 -27.199 1.00 91.19 88 ALA A CA 1
ATOM 677 C C . ALA A 1 88 ? 13.208 13.848 -27.864 1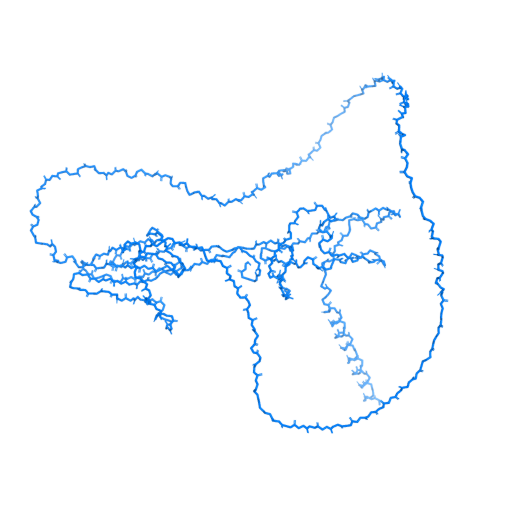.00 91.19 88 ALA A C 1
ATOM 679 O O . ALA A 1 88 ? 12.895 14.171 -29.012 1.00 91.19 88 ALA A O 1
ATOM 680 N N . SER A 1 89 ? 12.519 12.936 -27.170 1.00 88.88 89 SER A N 1
ATOM 681 C CA . SER A 1 89 ? 11.312 12.279 -27.683 1.00 88.88 89 SER A CA 1
ATOM 682 C C . SER A 1 89 ? 10.080 13.191 -27.689 1.00 88.88 89 SER A C 1
ATOM 684 O O . SER A 1 89 ? 9.114 12.901 -28.394 1.00 88.88 89 SER A O 1
ATOM 686 N N . GLY A 1 90 ? 10.108 14.290 -26.925 1.00 90.62 90 GLY A N 1
ATOM 687 C CA . GLY A 1 90 ? 8.954 15.166 -26.724 1.00 90.62 90 GLY A CA 1
ATOM 688 C C . GLY A 1 90 ? 7.884 14.588 -25.790 1.00 90.62 90 GLY A C 1
ATOM 689 O O . GLY A 1 90 ? 6.805 15.171 -25.683 1.00 90.62 90 GLY A O 1
ATOM 690 N N . PHE A 1 91 ? 8.158 13.463 -25.115 1.00 88.19 91 PHE A N 1
ATOM 691 C CA . PHE A 1 91 ? 7.295 12.951 -24.053 1.00 88.19 91 PHE A CA 1
ATOM 692 C C . PHE A 1 91 ? 7.347 13.870 -22.831 1.00 88.19 91 PHE A C 1
ATOM 694 O O . PHE A 1 91 ? 8.418 14.205 -22.329 1.00 88.19 91 PHE A O 1
ATOM 701 N N . GLN A 1 92 ? 6.172 14.235 -22.325 1.00 91.25 92 GLN A N 1
ATOM 702 C CA . GLN A 1 92 ? 6.014 15.013 -21.096 1.00 91.25 92 GLN A CA 1
ATOM 703 C C . GLN A 1 92 ? 5.988 14.070 -19.891 1.00 91.25 92 GLN A C 1
ATOM 705 O O . GLN A 1 92 ? 4.959 13.903 -19.247 1.00 91.25 92 GLN A O 1
ATOM 710 N N . LEU A 1 93 ? 7.109 13.396 -19.636 1.00 92.69 93 LEU A N 1
ATOM 711 C CA . LEU A 1 93 ? 7.271 12.574 -18.442 1.00 92.69 93 LEU A CA 1
ATOM 712 C C . LEU A 1 93 ? 8.128 13.335 -17.433 1.00 92.69 93 LEU A C 1
ATOM 714 O O . LEU A 1 93 ? 9.268 13.697 -17.729 1.00 92.69 93 LEU A O 1
ATOM 718 N N . GLU A 1 94 ? 7.571 13.590 -16.254 1.00 95.88 94 GLU A N 1
ATOM 719 C CA . GLU A 1 94 ? 8.280 14.295 -15.192 1.00 95.88 94 GLU A CA 1
ATOM 720 C C . GLU A 1 94 ? 9.261 13.372 -14.470 1.00 95.88 94 GLU A C 1
ATOM 722 O O . GLU A 1 94 ? 9.008 12.187 -14.250 1.00 95.88 94 GLU A O 1
ATOM 727 N N . GLU A 1 95 ? 10.402 13.940 -14.100 1.00 97.56 95 GLU A N 1
ATOM 728 C CA . GLU A 1 95 ? 11.417 13.253 -13.318 1.00 97.56 95 GLU A CA 1
ATOM 729 C C . GLU A 1 95 ? 10.960 13.198 -11.850 1.00 97.56 95 GLU A C 1
ATOM 731 O O . GLU A 1 95 ? 10.712 14.229 -11.227 1.00 97.56 95 GLU A O 1
ATOM 736 N N . GLN A 1 96 ? 10.838 11.994 -11.298 1.00 97.88 96 GLN A N 1
ATOM 737 C CA . GLN A 1 96 ? 10.371 11.742 -9.934 1.00 97.88 96 GLN A CA 1
ATOM 738 C C . GLN A 1 96 ? 11.549 11.374 -9.028 1.00 97.88 96 GLN A C 1
ATOM 740 O O . GLN A 1 96 ? 12.549 10.818 -9.489 1.00 97.88 96 GLN A O 1
ATOM 745 N N . GLN A 1 97 ? 11.446 11.671 -7.731 1.00 97.81 97 GLN A N 1
ATOM 746 C CA . GLN A 1 97 ? 12.472 11.325 -6.745 1.00 97.81 97 GLN A CA 1
ATOM 747 C C . GLN A 1 97 ? 12.038 10.116 -5.910 1.00 97.81 97 GLN A C 1
ATOM 749 O O . GLN A 1 97 ? 10.972 10.130 -5.302 1.00 97.81 97 GLN A O 1
ATOM 754 N N . GLY A 1 98 ? 12.886 9.091 -5.819 1.00 97.56 98 GLY A N 1
ATOM 755 C CA . GLY A 1 98 ? 12.587 7.904 -5.019 1.00 97.56 98 GLY A CA 1
ATOM 756 C C . GLY A 1 98 ? 13.703 6.858 -5.014 1.00 97.56 98 GLY A C 1
ATOM 757 O O . GLY A 1 98 ? 14.753 7.058 -5.635 1.00 97.56 98 GLY A O 1
ATOM 758 N N . PRO A 1 99 ? 13.513 5.744 -4.289 1.00 97.88 99 PRO A N 1
ATOM 759 C CA . PRO A 1 99 ? 14.377 4.576 -4.407 1.00 97.88 99 PRO A CA 1
ATOM 760 C C . PRO A 1 99 ? 14.234 3.957 -5.800 1.00 97.88 99 PRO A C 1
ATOM 762 O O . PRO A 1 99 ? 13.128 3.827 -6.324 1.00 97.88 99 PRO A O 1
ATOM 765 N N . PHE A 1 100 ? 15.352 3.555 -6.400 1.00 97.69 100 PHE A N 1
ATOM 766 C CA . PHE A 1 100 ? 15.313 2.884 -7.695 1.00 97.69 100 PHE A CA 1
ATOM 767 C C . PHE A 1 100 ? 14.796 1.461 -7.535 1.00 97.69 100 PHE A C 1
ATOM 769 O O . PHE A 1 100 ? 15.237 0.719 -6.657 1.00 97.69 100 PHE A O 1
ATOM 776 N N . TYR A 1 101 ? 13.866 1.072 -8.399 1.00 97.06 101 TYR A N 1
ATOM 777 C CA . TYR A 1 101 ? 13.254 -0.245 -8.348 1.00 97.06 101 TYR A CA 1
ATOM 778 C C . TYR A 1 101 ? 12.785 -0.671 -9.729 1.00 97.06 101 TYR A C 1
ATOM 780 O O . TYR A 1 101 ? 12.190 0.109 -10.467 1.00 97.06 101 TYR A O 1
ATOM 788 N N . LEU A 1 102 ? 13.070 -1.921 -10.072 1.00 95.50 102 LEU A N 1
ATOM 789 C CA . LEU A 1 102 ? 12.602 -2.551 -11.293 1.00 95.50 102 LEU A CA 1
ATOM 790 C C . LEU A 1 102 ? 12.387 -4.030 -10.994 1.00 95.50 102 LEU A C 1
ATOM 792 O O . LEU A 1 102 ? 13.271 -4.700 -10.455 1.00 95.50 102 LEU A O 1
ATOM 796 N N . GLU A 1 103 ? 11.221 -4.567 -11.324 1.00 90.69 103 GLU A N 1
ATOM 797 C CA . GLU A 1 103 ? 10.931 -5.955 -11.019 1.00 90.69 103 GLU A CA 1
ATOM 798 C C . GLU A 1 103 ? 11.925 -6.878 -11.747 1.00 90.69 103 GLU A C 1
ATOM 800 O O . GLU A 1 103 ? 12.228 -6.723 -12.935 1.00 90.69 103 GLU A O 1
ATOM 805 N N . ASN A 1 104 ? 12.426 -7.891 -11.036 1.00 89.94 104 ASN A N 1
ATOM 806 C CA . ASN A 1 104 ? 13.421 -8.853 -11.530 1.00 89.94 104 ASN A CA 1
ATOM 807 C C . ASN A 1 104 ? 14.815 -8.256 -11.792 1.00 89.94 104 ASN A C 1
ATOM 809 O O . ASN A 1 104 ? 15.659 -8.916 -12.410 1.00 89.94 104 ASN A O 1
ATOM 813 N N . LYS A 1 105 ? 15.079 -7.029 -11.327 1.00 90.50 105 LYS A N 1
ATOM 814 C CA . LYS A 1 105 ? 16.406 -6.413 -11.340 1.00 90.50 105 LYS A CA 1
ATOM 815 C C . LYS A 1 105 ? 16.696 -5.777 -9.988 1.00 90.50 105 LYS A C 1
ATOM 817 O O . LYS A 1 105 ? 15.943 -4.952 -9.490 1.00 90.50 105 LYS A O 1
ATOM 822 N N . GLU A 1 106 ? 17.818 -6.156 -9.399 1.00 89.19 106 GLU A N 1
ATOM 823 C CA . GLU A 1 106 ? 18.322 -5.475 -8.212 1.00 89.19 106 GLU A CA 1
ATOM 824 C C . GLU A 1 106 ? 18.938 -4.150 -8.668 1.00 89.19 106 GLU A C 1
ATOM 826 O O . GLU A 1 106 ? 19.992 -4.120 -9.304 1.00 89.19 106 GLU A O 1
ATOM 831 N N . LEU A 1 107 ? 18.211 -3.062 -8.419 1.00 93.25 107 LEU A N 1
ATOM 832 C CA . LEU A 1 107 ? 18.722 -1.704 -8.515 1.00 93.25 107 LEU A CA 1
ATOM 833 C C . LEU A 1 107 ? 19.001 -1.224 -7.094 1.00 93.25 107 LEU A C 1
ATOM 835 O O . LEU A 1 107 ? 18.174 -1.398 -6.202 1.00 93.25 107 LEU A O 1
ATOM 839 N N . GLU A 1 108 ? 20.170 -0.634 -6.887 1.00 92.38 108 GLU A N 1
ATOM 840 C CA . GLU A 1 108 ? 20.543 -0.040 -5.609 1.00 92.38 108 GLU A CA 1
ATOM 841 C C . GLU A 1 108 ? 20.597 1.481 -5.737 1.00 92.38 108 GLU A C 1
ATOM 843 O O . GLU A 1 108 ? 20.968 2.029 -6.778 1.00 92.38 108 GLU A O 1
ATOM 848 N N . GLY A 1 109 ? 20.259 2.163 -4.646 1.00 96.62 109 GLY A N 1
ATOM 849 C CA . GLY A 1 109 ? 20.315 3.614 -4.550 1.00 96.62 109 GLY A CA 1
ATOM 850 C C . GLY A 1 109 ? 18.959 4.299 -4.683 1.00 96.62 109 GLY A C 1
ATOM 851 O O . GLY A 1 109 ? 17.902 3.679 -4.796 1.00 96.62 109 GLY A O 1
ATOM 852 N N . GLN A 1 110 ? 19.017 5.620 -4.613 1.00 97.81 110 GLN A N 1
ATOM 853 C CA . GLN A 1 110 ? 17.870 6.512 -4.669 1.00 97.81 110 GLN A CA 1
ATOM 854 C C . GLN A 1 110 ? 18.276 7.791 -5.388 1.00 97.81 110 GLN A C 1
ATOM 856 O O . GLN A 1 110 ? 19.446 8.186 -5.359 1.00 97.81 110 GLN A O 1
ATOM 861 N N . GLY A 1 111 ? 17.315 8.459 -6.002 1.00 98.19 111 GLY A N 1
ATOM 862 C CA . GLY A 1 111 ? 17.559 9.708 -6.696 1.00 98.19 111 GLY A CA 1
ATOM 863 C C . GLY A 1 111 ? 16.442 10.023 -7.665 1.00 98.19 111 GLY A C 1
ATOM 864 O O . GLY A 1 111 ? 15.305 9.597 -7.483 1.00 98.19 111 GLY A O 1
ATOM 865 N N . PHE A 1 112 ? 16.794 10.792 -8.683 1.00 98.31 112 PHE A N 1
ATOM 866 C CA . PHE A 1 112 ? 15.877 11.186 -9.731 1.00 98.31 112 PHE A CA 1
ATOM 867 C C . PHE A 1 112 ? 15.773 10.113 -10.821 1.00 98.31 112 PHE A C 1
ATOM 869 O O . PHE A 1 112 ? 16.774 9.510 -11.228 1.00 98.31 112 PHE A O 1
ATOM 876 N N . GLY A 1 113 ? 14.555 9.864 -11.283 1.00 98.00 113 GLY A N 1
ATOM 877 C CA . GLY A 1 113 ? 14.261 8.818 -12.245 1.00 98.00 113 GLY A CA 1
ATOM 878 C C . GLY A 1 113 ? 12.931 9.002 -12.956 1.00 98.00 113 GLY A C 1
ATOM 879 O O . GLY A 1 113 ? 12.201 9.959 -12.719 1.00 98.00 113 GLY A O 1
ATOM 880 N N . TYR A 1 114 ? 12.629 8.054 -13.832 1.00 97.50 114 TYR A N 1
ATOM 881 C CA . TYR A 1 114 ? 11.376 7.985 -14.573 1.00 97.50 114 TYR A CA 1
ATOM 882 C C . TYR A 1 114 ? 10.662 6.682 -14.229 1.00 97.50 114 TYR A C 1
ATOM 884 O O . TYR A 1 114 ? 11.284 5.614 -14.215 1.00 97.50 114 TYR A O 1
ATOM 892 N N . GLY A 1 115 ? 9.374 6.779 -13.918 1.00 95.94 115 GLY A N 1
ATOM 893 C CA . GLY A 1 115 ? 8.602 5.682 -13.351 1.00 95.94 115 GLY A CA 1
ATOM 894 C C . GLY A 1 115 ? 7.148 6.055 -13.104 1.00 95.94 115 GLY A C 1
ATOM 895 O O . GLY A 1 115 ? 6.756 7.201 -13.321 1.00 95.94 115 GLY A O 1
ATOM 896 N N . PHE A 1 116 ? 6.373 5.086 -12.624 1.00 95.31 116 PHE A N 1
ATOM 897 C CA . PHE A 1 116 ? 4.995 5.290 -12.178 1.00 95.31 116 PHE A CA 1
ATOM 898 C C . PHE A 1 116 ? 4.925 4.966 -10.690 1.00 95.31 116 PHE A C 1
ATOM 900 O O . PHE A 1 116 ? 5.302 3.863 -10.290 1.00 95.31 116 PHE A O 1
ATOM 907 N N . ALA A 1 117 ? 4.498 5.927 -9.869 1.00 96.88 117 ALA A N 1
ATOM 908 C CA . ALA A 1 117 ? 4.297 5.677 -8.447 1.00 96.88 117 ALA A CA 1
ATOM 909 C C . ALA A 1 117 ? 3.251 4.566 -8.283 1.00 96.88 117 ALA A C 1
ATOM 911 O O . ALA A 1 117 ? 2.251 4.545 -8.998 1.00 96.88 117 ALA A O 1
ATOM 912 N N . GLY A 1 118 ? 3.531 3.611 -7.404 1.00 97.00 118 GLY A N 1
ATOM 913 C CA . GLY A 1 118 ? 2.604 2.539 -7.069 1.00 97.00 118 GLY A CA 1
ATOM 914 C C . GLY A 1 118 ? 1.811 2.855 -5.819 1.00 97.00 118 GLY A C 1
ATOM 915 O O . GLY A 1 118 ? 2.180 3.744 -5.048 1.00 97.00 118 GLY A O 1
ATOM 916 N N . HIS A 1 119 ? 0.726 2.111 -5.635 1.00 95.81 119 HIS A N 1
ATOM 917 C CA . HIS A 1 119 ? -0.214 2.287 -4.539 1.00 95.81 119 HIS A CA 1
ATOM 918 C C . HIS A 1 119 ? -0.137 1.102 -3.584 1.00 95.81 119 HIS A C 1
ATOM 920 O O . HIS A 1 119 ? -0.380 -0.047 -3.953 1.00 95.81 119 HIS A O 1
ATOM 926 N N . TYR A 1 120 ? 0.127 1.394 -2.317 1.00 93.44 120 TYR A N 1
ATOM 927 C CA . TYR A 1 120 ? 0.197 0.404 -1.257 1.00 93.44 120 TYR A CA 1
ATOM 928 C C . TYR A 1 120 ? -0.875 0.670 -0.202 1.00 93.44 120 TYR A C 1
ATOM 930 O O . TYR A 1 120 ? -0.890 1.726 0.428 1.00 93.44 120 TYR A O 1
ATOM 938 N N . ILE A 1 121 ? -1.769 -0.301 0.005 1.00 94.25 121 ILE A N 1
ATOM 939 C CA . ILE A 1 121 ? -2.852 -0.217 0.992 1.00 94.25 121 ILE A CA 1
ATOM 940 C C . ILE A 1 121 ? -2.475 -1.010 2.245 1.00 94.25 121 ILE A C 1
ATOM 942 O O . ILE A 1 121 ? -2.113 -2.185 2.170 1.00 94.25 121 ILE A O 1
ATOM 946 N N . VAL A 1 122 ? -2.629 -0.382 3.409 1.00 95.25 122 VAL A N 1
ATOM 947 C CA . VAL A 1 122 ? -2.447 -0.995 4.728 1.00 95.25 122 VAL A CA 1
ATOM 948 C C . VAL A 1 122 ? -3.754 -0.950 5.506 1.00 95.25 122 VAL A C 1
ATOM 950 O O . VAL A 1 122 ? -4.484 0.037 5.467 1.00 95.25 122 VAL A O 1
ATOM 953 N N . TYR A 1 123 ? -4.023 -2.012 6.263 1.00 96.75 123 TYR A N 1
ATOM 954 C CA . TYR A 1 123 ? -5.122 -2.084 7.223 1.00 96.75 123 TYR A CA 1
ATOM 955 C C . TYR A 1 123 ? -4.557 -1.979 8.642 1.00 96.75 123 TYR A C 1
ATOM 957 O O . TYR A 1 123 ? -4.271 -3.011 9.259 1.00 96.75 123 TYR A O 1
ATOM 965 N N . PRO A 1 124 ? -4.307 -0.759 9.150 1.00 96.19 124 PRO A N 1
ATOM 966 C CA . PRO A 1 124 ? -3.725 -0.596 10.471 1.00 96.19 124 PRO A CA 1
ATOM 967 C C . PRO A 1 124 ? -4.711 -1.037 11.554 1.00 96.19 124 PRO A C 1
ATOM 969 O O . PRO A 1 124 ? -5.928 -1.074 11.357 1.00 96.19 124 PRO A O 1
ATOM 972 N N . SER A 1 125 ? -4.172 -1.343 12.730 1.00 96.44 125 SER A N 1
ATOM 973 C CA . SER A 1 125 ? -4.989 -1.591 13.912 1.00 96.44 125 SER A CA 1
ATOM 974 C C . SER A 1 125 ? -5.695 -0.308 14.348 1.00 96.44 125 SER A C 1
ATOM 976 O O . SER A 1 125 ? -5.059 0.726 14.560 1.00 96.44 125 SER A O 1
ATOM 978 N N . VAL A 1 126 ? -7.009 -0.404 14.520 1.00 97.50 126 VAL A N 1
ATOM 979 C CA . VAL A 1 126 ? -7.869 0.628 15.094 1.00 97.50 126 VAL A CA 1
ATOM 980 C C . VAL A 1 126 ? -8.165 0.249 16.537 1.00 97.50 126 VAL A C 1
ATOM 982 O O . VAL A 1 126 ? -8.763 -0.795 16.803 1.00 97.50 126 VAL A O 1
ATOM 985 N N . PHE A 1 127 ? -7.728 1.096 17.459 1.00 97.19 127 PHE A N 1
ATOM 986 C CA . PHE A 1 127 ? -7.941 0.986 18.896 1.00 97.19 127 PHE A CA 1
ATOM 987 C C . PHE A 1 127 ? -9.213 1.730 19.291 1.00 97.19 127 PHE A C 1
ATOM 989 O O . PHE A 1 127 ? -9.554 2.744 18.683 1.00 97.19 127 PHE A O 1
ATOM 996 N N . PHE A 1 128 ? -9.926 1.218 20.289 1.00 97.62 128 PHE A N 1
ATOM 997 C CA . PHE A 1 128 ? -11.157 1.815 20.799 1.00 97.62 128 PHE A CA 1
ATOM 998 C C . PHE A 1 128 ? -11.437 1.365 22.234 1.00 97.62 128 PHE A C 1
ATOM 1000 O O . PHE A 1 128 ? -10.943 0.330 22.693 1.00 97.62 128 PHE A O 1
ATOM 1007 N N . GLN A 1 129 ? -12.277 2.125 22.941 1.00 97.75 129 GLN A N 1
ATOM 1008 C CA . GLN A 1 129 ? -12.710 1.792 24.295 1.00 97.75 129 GLN A CA 1
ATOM 1009 C C . GLN A 1 129 ? -14.210 1.511 24.351 1.00 97.75 129 GLN A C 1
ATOM 1011 O O . GLN A 1 129 ? -15.037 2.282 23.865 1.00 97.75 129 GLN A O 1
ATOM 1016 N N . LEU A 1 130 ? -14.579 0.412 25.001 1.00 97.94 130 LEU A N 1
ATOM 1017 C CA . LEU A 1 130 ? -15.967 0.013 25.202 1.00 97.94 130 LEU A CA 1
ATOM 1018 C C . LEU A 1 130 ? -16.328 0.112 26.676 1.00 97.94 130 LEU A C 1
ATOM 1020 O O . LEU A 1 130 ? -15.650 -0.456 27.531 1.00 97.94 130 LEU A O 1
ATOM 1024 N N . LYS A 1 131 ? -17.448 0.769 26.965 1.00 97.31 131 LYS A N 1
ATOM 1025 C CA . LYS A 1 131 ? -18.085 0.749 28.278 1.00 97.31 131 LYS A CA 1
ATOM 1026 C C . LYS A 1 131 ? -19.139 -0.350 28.301 1.00 97.31 131 LYS A C 1
ATOM 1028 O O . LYS A 1 131 ? -20.092 -0.313 27.526 1.00 97.31 131 LYS A O 1
ATOM 1033 N N . ILE A 1 132 ? -18.972 -1.302 29.211 1.00 96.88 132 ILE A N 1
ATOM 1034 C CA . ILE A 1 132 ? -19.882 -2.428 29.418 1.00 96.88 132 ILE A CA 1
ATOM 1035 C C . ILE A 1 132 ? -20.557 -2.245 30.777 1.00 96.88 132 ILE A C 1
ATOM 1037 O O . ILE A 1 132 ? -19.866 -2.161 31.790 1.00 96.88 132 ILE A O 1
ATOM 1041 N N . SER A 1 133 ? -21.887 -2.175 30.813 1.00 96.25 133 SER A N 1
ATOM 1042 C CA . SER A 1 133 ? -22.678 -1.953 32.035 1.00 96.25 133 SER A CA 1
ATOM 1043 C C . SER A 1 133 ? -23.702 -3.060 32.268 1.00 96.25 133 SER A C 1
ATOM 1045 O O . SER A 1 133 ? -24.321 -3.524 31.313 1.00 96.25 133 SER A O 1
ATOM 1047 N N . SER A 1 134 ? -23.926 -3.451 33.525 1.00 93.94 134 SER A N 1
ATOM 1048 C CA . SER A 1 134 ? -24.978 -4.415 33.886 1.00 93.94 134 SER A CA 1
ATOM 1049 C C . SER A 1 134 ? -26.348 -3.731 33.967 1.00 93.94 134 SER A C 1
ATOM 1051 O O . SER A 1 134 ? -26.484 -2.675 34.585 1.00 93.94 134 SER A O 1
ATOM 1053 N N . ALA A 1 135 ? -27.380 -4.329 33.368 1.00 85.50 135 ALA A N 1
ATOM 1054 C CA . ALA A 1 135 ? -28.749 -3.812 33.417 1.00 85.50 135 ALA A CA 1
ATOM 1055 C C . ALA A 1 135 ? -29.448 -3.993 34.784 1.00 85.50 135 ALA A C 1
ATOM 1057 O O . ALA A 1 135 ? -30.517 -3.417 34.992 1.00 85.50 135 ALA A O 1
ATOM 1058 N N . GLU A 1 136 ? -28.882 -4.768 35.718 1.00 78.44 136 GLU A N 1
ATOM 1059 C CA . GLU A 1 136 ? -29.599 -5.234 36.920 1.00 78.44 136 GLU A CA 1
ATOM 1060 C C . GLU A 1 136 ? -29.957 -4.148 37.956 1.00 78.44 136 GLU A C 1
ATOM 1062 O O . GLU A 1 136 ? -30.818 -4.394 38.798 1.00 78.44 136 GLU A O 1
ATOM 1067 N N . GLU A 1 137 ? -29.409 -2.929 37.892 1.00 61.03 137 GLU A N 1
ATOM 1068 C CA . GLU A 1 137 ? -29.633 -1.922 38.952 1.00 61.03 137 GLU A CA 1
ATOM 1069 C C . GLU A 1 137 ? -30.578 -0.758 38.610 1.00 61.03 137 GLU A C 1
ATOM 1071 O O . GLU A 1 137 ? -30.930 0.019 39.497 1.00 61.03 137 GLU A O 1
ATOM 1076 N N . ASN A 1 138 ? -31.085 -0.656 37.376 1.00 56.16 138 ASN A N 1
ATOM 1077 C CA . ASN A 1 138 ? -32.039 0.408 37.010 1.00 56.16 138 ASN A CA 1
ATOM 1078 C C . ASN A 1 138 ? -33.516 -0.032 36.996 1.00 56.16 138 ASN A C 1
ATOM 1080 O O . ASN A 1 138 ? -34.390 0.743 36.612 1.00 56.16 138 ASN A O 1
ATOM 1084 N N . ALA A 1 139 ? -33.836 -1.234 37.486 1.00 56.75 139 ALA A N 1
ATOM 1085 C CA . ALA A 1 139 ? -35.215 -1.727 37.591 1.00 56.75 139 ALA A CA 1
ATOM 1086 C C . ALA A 1 139 ? -35.984 -1.222 38.836 1.00 56.75 139 ALA A C 1
ATOM 1088 O O . ALA A 1 139 ? -36.983 -1.822 39.236 1.00 56.75 139 ALA A O 1
ATOM 1089 N N . THR A 1 140 ? -35.568 -0.115 39.461 1.00 52.09 140 THR A N 1
ATOM 1090 C CA . THR A 1 140 ? -36.281 0.466 40.612 1.00 52.09 140 THR A CA 1
ATOM 1091 C C . THR A 1 140 ? -37.277 1.546 40.161 1.00 52.09 140 THR A C 1
ATOM 1093 O O . THR A 1 140 ? -36.948 2.722 40.073 1.00 52.09 140 THR A O 1
ATOM 1096 N N . ASN A 1 141 ? -38.525 1.128 39.911 1.00 49.81 141 ASN A N 1
ATOM 1097 C CA . ASN A 1 141 ? -39.752 1.947 39.902 1.00 49.81 141 ASN A CA 1
ATOM 1098 C C . ASN A 1 141 ? -39.777 3.216 39.021 1.00 49.81 141 ASN A C 1
ATOM 1100 O O . ASN A 1 141 ? -40.034 4.315 39.515 1.00 49.81 141 ASN A O 1
ATOM 1104 N N . ILE A 1 142 ? -39.673 3.070 37.698 1.00 47.00 142 ILE A N 1
ATOM 1105 C CA . ILE A 1 142 ? -40.274 4.061 36.792 1.00 47.00 142 ILE A CA 1
ATOM 1106 C C . ILE A 1 142 ? -41.707 3.608 36.503 1.00 47.00 142 ILE A C 1
ATOM 1108 O O . ILE A 1 142 ? -41.955 2.724 35.686 1.00 47.00 142 ILE A O 1
ATOM 1112 N N . THR A 1 143 ? -42.664 4.198 37.222 1.00 45.66 143 THR A N 1
ATOM 1113 C CA . THR A 1 143 ? -44.095 4.106 36.909 1.00 45.66 143 THR A CA 1
ATOM 1114 C C . THR A 1 143 ? -44.310 4.681 35.511 1.00 45.66 143 THR A C 1
ATOM 1116 O O . THR A 1 143 ? -44.204 5.888 35.305 1.00 45.66 143 THR A O 1
ATOM 1119 N N . VAL A 1 144 ? -44.559 3.800 34.545 1.00 42.25 144 VAL A N 1
ATOM 1120 C CA . VAL A 1 144 ? -44.832 4.141 33.148 1.00 42.25 144 VAL A CA 1
ATOM 1121 C C . VAL A 1 144 ? -46.161 4.893 33.077 1.00 42.25 144 VAL A C 1
ATOM 1123 O O . VAL A 1 144 ? -47.235 4.298 33.161 1.00 42.25 144 VAL A O 1
ATOM 1126 N N . THR A 1 145 ? -46.094 6.213 32.919 1.00 42.31 145 THR A N 1
ATOM 1127 C CA . THR A 1 145 ? -47.214 6.996 32.396 1.00 42.31 145 THR A CA 1
ATOM 1128 C C . THR A 1 145 ? -47.182 6.838 30.881 1.00 42.31 145 THR A C 1
ATOM 1130 O O . THR A 1 145 ? -46.245 7.289 30.228 1.00 42.31 145 THR A O 1
ATOM 1133 N N . ASN A 1 146 ? -48.179 6.141 30.335 1.00 44.97 146 ASN A N 1
ATOM 1134 C CA . ASN A 1 146 ? -48.409 6.008 28.900 1.00 44.97 146 ASN A CA 1
ATOM 1135 C C . ASN A 1 146 ? -48.645 7.392 28.273 1.00 44.97 146 ASN A C 1
ATOM 1137 O O . ASN A 1 146 ? -49.785 7.845 28.197 1.00 44.97 146 ASN A O 1
ATOM 1141 N N . GLU A 1 147 ? -47.590 8.038 27.786 1.00 43.97 147 GLU A N 1
ATOM 1142 C CA . GLU A 1 147 ? -47.705 9.037 26.729 1.00 43.97 147 GLU A CA 1
ATOM 1143 C C . GLU A 1 147 ? -47.095 8.480 25.444 1.00 43.97 147 GLU A C 1
ATOM 1145 O O . GLU A 1 147 ? -45.899 8.243 25.299 1.00 43.97 147 GLU A O 1
ATOM 1150 N N . THR A 1 148 ? -48.010 8.215 24.524 1.00 44.72 148 THR A N 1
ATOM 1151 C CA . THR A 1 148 ? -47.838 7.873 23.119 1.00 44.72 148 THR A CA 1
ATOM 1152 C C . THR A 1 148 ? -46.841 8.809 22.428 1.00 44.72 148 THR A C 1
ATOM 1154 O O . THR A 1 148 ? -47.175 9.944 22.098 1.00 44.72 148 THR A O 1
ATOM 1157 N N . LEU A 1 149 ? -45.644 8.301 22.136 1.00 36.78 149 LEU A N 1
ATOM 1158 C CA . LEU A 1 149 ? -44.726 8.861 21.144 1.00 36.78 149 LEU A CA 1
ATOM 1159 C C . LEU A 1 149 ? -44.824 8.028 19.863 1.00 36.78 149 LEU A C 1
ATOM 1161 O O . LEU A 1 149 ? -44.054 7.111 19.599 1.00 36.78 149 LEU A O 1
ATOM 1165 N N . THR A 1 150 ? -45.843 8.349 19.073 1.00 42.09 150 THR A N 1
ATOM 1166 C CA . THR A 1 150 ? -45.837 8.146 17.623 1.00 42.09 150 THR A CA 1
ATOM 1167 C C . THR A 1 150 ? -44.949 9.207 16.977 1.00 42.09 150 THR A C 1
ATOM 1169 O O . THR A 1 150 ? -45.082 10.381 17.317 1.00 42.09 150 THR A O 1
ATOM 1172 N N . ASN A 1 151 ? -44.150 8.780 15.994 1.00 46.53 151 ASN A N 1
ATOM 1173 C CA . ASN A 1 151 ? -43.234 9.541 15.128 1.00 46.53 151 ASN A CA 1
ATOM 1174 C C . ASN A 1 151 ? -41.802 9.682 15.650 1.00 46.53 151 ASN A C 1
ATOM 1176 O O . ASN A 1 151 ? -41.508 10.639 16.349 1.00 46.53 151 ASN A O 1
ATOM 1180 N N . VAL A 1 152 ? -40.907 8.788 15.210 1.00 43.22 152 VAL A N 1
ATOM 1181 C CA . VAL A 1 152 ? -39.949 9.070 14.119 1.00 43.22 152 VAL A CA 1
ATOM 1182 C C . VAL A 1 152 ? -39.580 7.731 13.463 1.00 43.22 152 VAL A C 1
ATOM 1184 O O . VAL A 1 152 ? -38.749 6.976 13.954 1.00 43.22 152 VAL A O 1
ATOM 1187 N N . THR A 1 153 ? -40.227 7.419 12.343 1.00 40.78 153 THR A N 1
ATOM 1188 C CA . THR A 1 153 ? -39.776 6.390 11.395 1.00 40.78 153 THR A CA 1
ATOM 1189 C C . THR A 1 153 ? -39.822 7.041 10.026 1.00 40.78 153 THR A C 1
ATOM 1191 O O . THR A 1 153 ? -40.847 7.037 9.358 1.00 40.78 153 THR A O 1
ATOM 1194 N N . ASN A 1 154 ? -38.741 7.738 9.702 1.00 39.16 154 ASN A N 1
ATOM 1195 C CA . ASN A 1 154 ? -38.348 8.115 8.350 1.00 39.16 154 ASN A CA 1
ATOM 1196 C C . ASN A 1 154 ? -36.891 8.562 8.445 1.00 39.16 154 ASN A C 1
ATOM 1198 O O . ASN A 1 154 ? -36.578 9.748 8.476 1.00 39.16 154 ASN A O 1
ATOM 1202 N N . ILE A 1 155 ? -36.006 7.574 8.564 1.00 40.06 155 ILE A N 1
ATOM 1203 C CA . ILE A 1 155 ? -34.646 7.737 8.067 1.00 40.06 155 ILE A CA 1
ATOM 1204 C C . ILE A 1 155 ? -34.793 7.507 6.570 1.00 40.06 155 ILE A C 1
ATOM 1206 O O . ILE A 1 155 ? -34.889 6.377 6.098 1.00 40.06 155 ILE A O 1
ATOM 1210 N N . THR A 1 156 ? -34.978 8.614 5.863 1.00 34.38 156 THR A N 1
ATOM 1211 C CA . THR A 1 156 ? -34.783 8.693 4.425 1.00 34.38 156 THR A CA 1
ATOM 1212 C C . THR A 1 156 ? -33.375 8.186 4.137 1.00 34.38 156 THR A C 1
ATOM 1214 O O . THR A 1 156 ? -32.430 8.597 4.810 1.00 34.38 156 THR A O 1
ATOM 1217 N N . GLU A 1 157 ? -33.253 7.294 3.159 1.00 41.53 157 GLU A N 1
ATOM 1218 C CA . GLU A 1 157 ? -32.006 6.977 2.467 1.00 41.53 157 GLU A CA 1
ATOM 1219 C C . GLU A 1 157 ? -31.486 8.268 1.820 1.00 41.53 157 GLU A C 1
ATOM 1221 O O . GLU A 1 157 ? -31.716 8.556 0.646 1.00 41.53 157 GLU A O 1
ATOM 1226 N N . GLU A 1 158 ? -30.863 9.119 2.626 1.00 35.19 158 GLU A N 1
ATOM 1227 C CA . GLU A 1 158 ? -30.108 10.254 2.140 1.00 35.19 158 GLU A CA 1
ATOM 1228 C C . GLU A 1 158 ? -28.768 9.694 1.682 1.00 35.19 158 GLU A C 1
ATOM 1230 O O . GLU A 1 158 ? -27.885 9.354 2.466 1.00 35.19 158 GLU A O 1
ATOM 1235 N N . ASN A 1 159 ? -28.726 9.485 0.372 1.00 40.81 159 ASN A N 1
ATOM 1236 C CA . ASN A 1 159 ? -27.567 9.286 -0.472 1.00 40.81 159 ASN A CA 1
ATOM 1237 C C . ASN A 1 159 ? -26.349 10.060 0.069 1.00 40.81 159 ASN A C 1
ATOM 1239 O O . ASN A 1 159 ? -26.187 11.251 -0.204 1.00 40.81 159 ASN A O 1
ATOM 1243 N N . ILE A 1 160 ? -25.505 9.385 0.854 1.00 33.59 160 ILE A N 1
ATOM 1244 C CA . ILE A 1 160 ? -24.161 9.860 1.169 1.00 33.59 160 ILE A CA 1
ATOM 1245 C C . ILE A 1 160 ? -23.369 9.689 -0.123 1.00 33.59 160 ILE A C 1
ATOM 1247 O O . ILE A 1 160 ? -22.835 8.619 -0.412 1.00 33.59 160 ILE A O 1
ATOM 1251 N N . THR A 1 161 ? -23.341 10.751 -0.922 1.00 32.12 161 THR A N 1
ATOM 1252 C CA . THR A 1 161 ? -22.330 10.937 -1.954 1.00 32.12 161 THR A CA 1
ATOM 1253 C C . THR A 1 161 ? -20.995 11.022 -1.228 1.00 32.12 161 THR A C 1
ATOM 1255 O O . THR A 1 161 ? -20.651 12.048 -0.644 1.00 32.12 161 THR A O 1
ATOM 1258 N N . ILE A 1 162 ? -20.277 9.905 -1.202 1.00 38.22 162 ILE A N 1
ATOM 1259 C CA . ILE A 1 162 ? -18.854 9.891 -0.900 1.00 38.22 162 ILE A CA 1
ATOM 1260 C C . ILE A 1 162 ? -18.222 10.767 -1.984 1.00 38.22 162 ILE A C 1
ATOM 1262 O O . ILE A 1 162 ? -18.330 10.448 -3.168 1.00 38.22 162 ILE A O 1
ATOM 1266 N N . GLU A 1 163 ? -17.642 11.905 -1.598 1.00 36.34 163 GLU A N 1
ATOM 1267 C CA . GLU A 1 163 ? -16.705 12.628 -2.457 1.00 36.34 163 GLU A CA 1
ATOM 1268 C C . GLU A 1 163 ? -15.488 11.723 -2.648 1.00 36.34 163 GLU A C 1
ATOM 1270 O O . GLU A 1 163 ? -14.507 11.753 -1.908 1.00 36.34 163 GLU A O 1
ATOM 1275 N N . GLU A 1 164 ? -15.611 10.855 -3.642 1.00 37.34 164 GLU A N 1
ATOM 1276 C CA . GLU A 1 164 ? -14.529 10.146 -4.287 1.00 37.34 164 GLU A CA 1
ATOM 1277 C C . GLU A 1 164 ? -13.701 11.207 -5.022 1.00 37.34 164 GLU A C 1
ATOM 1279 O O . GLU A 1 164 ? -13.843 11.436 -6.218 1.00 37.34 164 GLU A O 1
ATOM 1284 N N . ASN A 1 165 ? -12.846 11.917 -4.284 1.00 35.56 165 ASN A N 1
ATOM 1285 C CA . ASN A 1 165 ? -11.738 12.654 -4.880 1.00 35.56 165 ASN A CA 1
ATOM 1286 C C . ASN A 1 165 ? -10.623 11.653 -5.219 1.00 35.56 165 ASN A C 1
ATOM 1288 O O . ASN A 1 165 ? -9.519 11.716 -4.686 1.00 35.56 165 ASN A O 1
ATOM 1292 N N . ILE A 1 166 ? -10.966 10.673 -6.056 1.00 37.16 166 ILE A N 1
ATOM 1293 C CA . ILE A 1 166 ? -10.013 9.885 -6.821 1.00 37.16 166 ILE A CA 1
ATOM 1294 C C . ILE A 1 166 ? -10.087 10.481 -8.216 1.00 37.16 166 ILE A C 1
ATOM 1296 O O . ILE A 1 166 ? -11.007 10.209 -8.987 1.00 37.16 166 ILE A O 1
ATOM 1300 N N . THR A 1 167 ? -9.125 11.342 -8.521 1.00 37.06 167 THR A N 1
ATOM 1301 C CA . THR A 1 167 ? -8.883 11.857 -9.865 1.00 37.06 167 THR A CA 1
ATOM 1302 C C . THR A 1 167 ? -8.405 10.698 -10.743 1.00 37.06 167 THR A C 1
ATOM 1304 O O . THR A 1 167 ? -7.222 10.545 -11.013 1.00 37.06 167 THR A O 1
ATOM 1307 N N . SER A 1 168 ? -9.333 9.836 -11.159 1.00 37.47 168 SER A N 1
ATOM 1308 C CA . SER A 1 168 ? -9.138 8.935 -12.289 1.00 37.47 168 SER A CA 1
ATOM 1309 C C . SER A 1 168 ? -9.292 9.757 -13.561 1.00 37.47 168 SER A C 1
ATOM 1311 O O . SER A 1 168 ? -10.404 9.995 -14.036 1.00 37.47 168 SER A O 1
ATOM 1313 N N . GLU A 1 169 ? -8.169 10.182 -14.130 1.00 40.00 169 GLU A N 1
ATOM 1314 C CA . GLU A 1 169 ? -8.095 10.511 -15.550 1.00 40.00 169 GLU A CA 1
ATOM 1315 C C . GLU A 1 169 ? -8.367 9.225 -16.345 1.00 40.00 169 GLU A C 1
ATOM 1317 O O . GLU A 1 169 ? -7.477 8.443 -16.661 1.00 40.00 169 GLU A O 1
ATOM 1322 N N . THR A 1 170 ? -9.647 8.961 -16.611 1.00 35.28 170 THR A N 1
ATOM 1323 C CA . THR A 1 170 ? -10.057 7.957 -17.590 1.00 35.28 170 THR A CA 1
ATOM 1324 C C . THR A 1 170 ? -10.024 8.606 -18.965 1.00 35.28 170 THR A C 1
ATOM 1326 O O . THR A 1 170 ? -10.895 9.402 -19.318 1.00 35.28 170 THR A O 1
ATOM 1329 N N . GLU A 1 171 ? -9.007 8.238 -19.740 1.00 46.09 171 GLU A N 1
ATOM 1330 C CA . GLU A 1 171 ? -9.015 8.332 -21.193 1.00 46.09 171 GLU A CA 1
ATOM 1331 C C . GLU A 1 171 ? -10.195 7.520 -21.740 1.00 46.09 171 GLU A C 1
ATOM 1333 O O . GLU A 1 171 ? -10.201 6.287 -21.721 1.00 46.09 171 GLU A O 1
ATOM 1338 N N . GLU A 1 172 ? -11.202 8.216 -22.262 1.00 39.53 172 GLU A N 1
ATOM 1339 C CA . GLU A 1 172 ? -12.209 7.610 -23.115 1.00 39.53 172 GLU A CA 1
ATOM 1340 C C . GLU A 1 172 ? -11.933 7.981 -24.580 1.00 39.53 172 GLU A C 1
ATOM 1342 O O . GLU A 1 172 ? -11.908 9.151 -24.962 1.00 39.53 172 GLU A O 1
ATOM 1347 N N . ASN A 1 173 ? -11.873 6.928 -25.402 1.00 33.28 173 ASN A N 1
ATOM 1348 C CA . ASN A 1 173 ? -12.460 6.848 -26.742 1.00 33.28 173 ASN A CA 1
ATOM 1349 C C . ASN A 1 173 ? -11.528 6.974 -27.968 1.00 33.28 173 ASN A C 1
ATOM 1351 O O . ASN A 1 173 ? -11.410 8.025 -28.593 1.00 33.28 173 ASN A O 1
ATOM 1355 N N . LEU A 1 174 ? -11.051 5.813 -28.441 1.00 33.94 174 LEU A N 1
ATOM 1356 C CA . LEU A 1 174 ? -11.104 5.466 -29.867 1.00 33.94 174 LEU A CA 1
ATOM 1357 C C . LEU A 1 174 ? -11.727 4.070 -30.060 1.00 33.94 174 LEU A C 1
ATOM 1359 O O . LEU A 1 174 ? -11.070 3.032 -30.077 1.00 33.94 174 LEU A O 1
ATOM 1363 N N . THR A 1 175 ? -13.049 4.096 -30.219 1.00 35.47 175 THR A N 1
ATOM 1364 C CA . THR A 1 175 ? -13.854 3.225 -31.095 1.00 35.47 175 THR A CA 1
ATOM 1365 C C . THR A 1 175 ? -13.238 3.152 -32.506 1.00 35.47 175 THR A C 1
ATOM 1367 O O . THR A 1 175 ? -12.599 4.091 -32.958 1.00 35.47 175 THR A O 1
ATOM 1370 N N . GLY A 1 176 ? -13.374 2.121 -33.334 1.00 33.09 176 GLY A N 1
ATOM 1371 C CA . GLY A 1 176 ? -14.129 0.879 -33.324 1.00 33.09 176 GLY A CA 1
ATOM 1372 C C . GLY A 1 176 ? -13.914 0.240 -34.705 1.00 33.09 176 GLY A C 1
ATOM 1373 O O . GLY A 1 176 ? -13.840 0.940 -35.717 1.00 33.09 176 GLY A O 1
ATOM 1374 N N . GLY A 1 177 ? -13.756 -1.082 -34.754 1.00 41.44 177 GLY A N 1
ATOM 1375 C CA . GLY A 1 177 ? -13.658 -1.819 -36.010 1.00 41.44 177 GLY A CA 1
ATOM 1376 C C . GLY A 1 177 ? -14.970 -1.753 -36.788 1.00 41.44 177 GLY A C 1
ATOM 1377 O O . GLY A 1 177 ? -16.039 -1.973 -36.221 1.00 41.44 177 GLY A O 1
ATOM 1378 N N . ASN A 1 178 ? -14.882 -1.484 -38.091 1.00 40.56 178 ASN A N 1
ATOM 1379 C CA . ASN A 1 178 ? -15.981 -1.725 -39.012 1.00 40.56 178 ASN A CA 1
ATOM 1380 C C . ASN A 1 178 ? -15.463 -2.406 -40.283 1.00 40.56 178 ASN A C 1
ATOM 1382 O O . ASN A 1 178 ? -14.541 -1.931 -40.948 1.00 40.56 178 ASN A O 1
ATOM 1386 N N . GLU A 1 179 ? -16.065 -3.554 -40.572 1.00 44.00 179 GLU A N 1
ATOM 1387 C CA . GLU A 1 179 ? -15.860 -4.372 -41.757 1.00 44.00 179 GLU A CA 1
ATOM 1388 C C . GLU A 1 179 ? -16.229 -3.579 -43.018 1.00 44.00 179 GLU A C 1
ATOM 1390 O O . GLU A 1 179 ? -17.304 -2.988 -43.102 1.00 44.00 179 GLU A O 1
ATOM 1395 N N . THR A 1 180 ? -15.364 -3.598 -44.033 1.00 35.41 180 THR A N 1
ATOM 1396 C CA . THR A 1 180 ? -15.700 -3.070 -45.361 1.00 35.41 180 THR A CA 1
ATOM 1397 C C . THR A 1 180 ? -15.935 -4.238 -46.311 1.00 35.41 180 THR A C 1
ATOM 1399 O O . THR A 1 180 ? -15.002 -4.942 -46.695 1.00 35.41 180 THR A O 1
ATOM 1402 N N . LYS A 1 181 ? -17.207 -4.445 -46.667 1.00 41.16 181 LYS A N 1
ATOM 1403 C CA . LYS A 1 181 ? -17.641 -5.240 -47.820 1.00 41.16 181 LYS A CA 1
ATOM 1404 C C . LYS A 1 181 ? -17.561 -4.399 -49.091 1.00 41.16 181 LYS A C 1
ATOM 1406 O O . LYS A 1 181 ? -17.937 -3.230 -49.092 1.00 41.16 181 LYS A O 1
ATOM 1411 N N . GLU A 1 182 ? -17.129 -5.058 -50.158 1.00 48.56 182 GLU A N 1
ATOM 1412 C CA . GLU A 1 182 ? -17.242 -4.642 -51.554 1.00 48.56 182 GLU A CA 1
ATOM 1413 C C . GLU A 1 182 ? -18.656 -4.158 -51.905 1.00 48.56 182 GLU A C 1
ATOM 1415 O O . GLU A 1 182 ? -19.640 -4.847 -51.624 1.00 48.56 182 GLU A O 1
ATOM 1420 N N . ASN A 1 183 ? -18.742 -3.030 -52.616 1.00 42.22 183 ASN A N 1
ATOM 1421 C CA . ASN A 1 183 ? -19.636 -2.947 -53.765 1.00 42.22 183 ASN A CA 1
ATOM 1422 C C . ASN A 1 183 ? -19.155 -1.892 -54.772 1.00 42.22 183 ASN A C 1
ATOM 1424 O O . ASN A 1 183 ? -18.887 -0.743 -54.418 1.00 42.22 183 ASN A O 1
ATOM 1428 N N . GLU A 1 184 ? -19.063 -2.320 -56.026 1.00 47.66 184 GLU A N 1
ATOM 1429 C CA . GLU A 1 184 ? -18.870 -1.507 -57.224 1.00 47.66 184 GLU A CA 1
ATOM 1430 C C . GLU A 1 184 ? -20.042 -0.532 -57.410 1.00 47.66 184 GLU A C 1
ATOM 1432 O O . GLU A 1 184 ? -21.185 -0.922 -57.186 1.00 47.66 184 GLU A O 1
ATOM 1437 N N . THR A 1 185 ? -19.797 0.690 -57.900 1.00 35.84 185 THR A N 1
ATOM 1438 C CA . THR A 1 185 ? -20.600 1.308 -58.979 1.00 35.84 185 THR A CA 1
ATOM 1439 C C . THR A 1 185 ? -19.822 2.462 -59.631 1.00 35.84 185 THR A C 1
ATOM 1441 O O . THR A 1 185 ? -19.192 3.279 -58.964 1.00 35.84 185 THR A O 1
ATOM 1444 N N . GLU A 1 186 ? -19.886 2.473 -60.959 1.00 41.16 186 GLU A N 1
ATOM 1445 C CA . GLU A 1 186 ? -19.290 3.368 -61.950 1.00 41.16 186 GLU A CA 1
ATOM 1446 C C . GLU A 1 186 ? -19.777 4.834 -61.940 1.00 41.16 186 GLU A C 1
ATOM 1448 O O . GLU A 1 186 ? -20.925 5.124 -61.608 1.00 41.16 186 GLU A O 1
ATOM 1453 N N . GLY A 1 187 ? -18.934 5.710 -62.513 1.00 36.06 187 GLY A N 1
ATOM 1454 C CA . GLY A 1 187 ? -19.319 6.928 -63.255 1.00 36.06 187 GLY A CA 1
ATOM 1455 C C . GLY A 1 187 ? -19.458 8.192 -62.392 1.00 36.06 187 GLY A C 1
ATOM 1456 O O . GLY A 1 187 ? -20.139 8.185 -61.383 1.00 36.06 187 GLY A O 1
ATOM 1457 N N . ASN A 1 188 ? -18.905 9.361 -62.725 1.00 36.91 188 ASN A N 1
ATOM 1458 C CA . ASN A 1 188 ? -18.785 9.978 -64.041 1.00 36.91 188 ASN A CA 1
ATOM 1459 C C . ASN A 1 188 ? -17.874 11.230 -63.964 1.00 36.91 188 ASN A C 1
ATOM 1461 O O . ASN A 1 188 ? -17.770 11.868 -62.918 1.00 36.91 188 ASN A O 1
ATOM 1465 N N . MET A 1 189 ? -17.260 11.579 -65.096 1.00 41.97 189 MET A N 1
ATOM 1466 C CA . MET A 1 189 ? -16.416 12.753 -65.352 1.00 41.97 189 MET A CA 1
ATOM 1467 C C . MET A 1 189 ? -17.136 14.086 -65.109 1.00 41.97 189 MET A C 1
ATOM 1469 O O . MET A 1 189 ? -18.340 14.159 -65.340 1.00 41.97 189 MET A O 1
ATOM 1473 N N . THR A 1 190 ? -16.386 15.156 -64.803 1.00 37.88 190 THR A N 1
ATOM 1474 C CA . THR A 1 190 ? -16.461 16.466 -65.499 1.00 37.88 190 THR A CA 1
ATOM 1475 C C . THR A 1 190 ? -15.203 17.304 -65.180 1.00 37.88 190 THR A C 1
ATOM 1477 O O . THR A 1 190 ? -14.966 17.671 -64.033 1.00 37.88 190 THR A O 1
ATOM 1480 N N . GLU A 1 191 ? -14.397 17.559 -66.217 1.00 41.62 191 GLU A N 1
ATOM 1481 C CA . GLU A 1 191 ? -13.352 18.600 -66.347 1.00 41.62 191 GLU A CA 1
ATOM 1482 C C . GLU A 1 191 ? -14.032 20.003 -66.328 1.00 41.62 191 GLU A C 1
ATOM 1484 O O . GLU A 1 191 ? -15.223 20.089 -66.598 1.00 41.62 191 GLU A O 1
ATOM 1489 N N . GLU A 1 192 ? -13.469 21.184 -66.054 1.00 49.28 192 GLU A N 1
ATOM 1490 C CA . GLU A 1 192 ? -12.172 21.813 -66.347 1.00 49.28 192 GLU A CA 1
ATOM 1491 C C . GLU A 1 192 ? -12.196 23.255 -65.686 1.00 49.28 192 GLU A C 1
ATOM 1493 O O . GLU A 1 192 ? -12.978 23.450 -64.755 1.00 49.28 192 GLU A O 1
ATOM 1498 N N . PRO A 1 193 ? -11.401 24.298 -66.049 1.00 61.25 193 PRO A N 1
ATOM 1499 C CA . PRO A 1 193 ? -10.349 24.885 -65.205 1.00 61.25 193 PRO A CA 1
ATOM 1500 C C . PRO A 1 193 ? -10.481 26.408 -64.900 1.00 61.25 193 PRO A C 1
ATOM 1502 O O . PRO A 1 193 ? -11.324 27.122 -65.437 1.00 61.25 193 PRO A O 1
ATOM 1505 N N . GLY A 1 194 ? -9.541 26.957 -64.116 1.00 34.31 194 GLY A N 1
ATOM 1506 C CA . GLY A 1 194 ? -9.254 28.406 -64.032 1.00 34.31 194 GLY A CA 1
ATOM 1507 C C . GLY A 1 194 ? -8.233 28.706 -62.920 1.00 34.31 194 GLY A C 1
ATOM 1508 O O . GLY A 1 194 ? -8.539 28.470 -61.763 1.00 34.31 194 GLY A O 1
ATOM 1509 N N . LYS A 1 195 ? -6.944 28.997 -63.158 1.00 37.38 195 LYS A N 1
ATOM 1510 C CA . LYS A 1 195 ? -6.258 30.113 -63.852 1.00 37.38 195 LYS A CA 1
ATOM 1511 C C . LYS A 1 195 ? -6.015 31.357 -62.962 1.00 37.38 195 LYS A C 1
ATOM 1513 O O . LYS A 1 195 ? -6.935 32.113 -62.693 1.00 37.38 195 LYS A O 1
ATOM 1518 N N . ASN A 1 196 ? -4.717 31.599 -62.721 1.00 38.59 196 ASN A N 1
ATOM 1519 C CA . ASN A 1 196 ? -3.987 32.863 -62.479 1.00 38.59 196 ASN A CA 1
ATOM 1520 C C . ASN A 1 196 ? -4.141 33.675 -61.178 1.00 38.59 196 ASN A C 1
ATOM 1522 O O . ASN A 1 196 ? -5.242 34.059 -60.808 1.00 38.59 196 ASN A O 1
ATOM 1526 N N . VAL A 1 197 ? -2.968 34.074 -60.642 1.00 38.00 197 VAL A N 1
ATOM 1527 C CA . VAL A 1 197 ? -2.445 35.436 -60.300 1.00 38.00 197 VAL A CA 1
ATOM 1528 C C . VAL A 1 197 ? -1.371 35.211 -59.204 1.00 38.00 197 VAL A C 1
ATOM 1530 O O . VAL A 1 197 ? -1.710 34.676 -58.160 1.00 38.00 197 VAL A O 1
ATOM 1533 N N . SER A 1 198 ? -0.045 35.347 -59.380 1.00 40.50 198 SER A N 1
ATOM 1534 C CA . SER A 1 198 ? 0.855 36.392 -59.926 1.00 40.50 198 SER A CA 1
ATOM 1535 C C . SER A 1 198 ? 1.019 37.646 -59.046 1.00 40.50 198 SER A C 1
ATOM 1537 O O . SER A 1 198 ? 0.060 38.383 -58.857 1.00 40.50 198 SER A O 1
ATOM 1539 N N . GLY A 1 199 ? 2.264 37.922 -58.625 1.00 37.03 199 GLY A N 1
ATOM 1540 C CA . GLY A 1 199 ? 2.750 39.147 -57.954 1.00 37.03 199 GLY A CA 1
ATOM 1541 C C . GLY A 1 199 ? 3.521 38.791 -56.674 1.00 37.03 199 GLY A C 1
ATOM 1542 O O . GLY A 1 199 ? 2.905 38.342 -55.719 1.00 37.03 199 GLY A O 1
ATOM 1543 N N . GLU A 1 200 ? 4.854 38.763 -56.582 1.00 40.38 200 GLU A N 1
ATOM 1544 C CA . GLU A 1 200 ? 5.933 39.672 -57.020 1.00 40.38 200 GLU A CA 1
ATOM 1545 C C . GLU A 1 200 ? 6.048 40.976 -56.188 1.00 40.38 200 GLU A C 1
ATOM 1547 O O . GLU A 1 200 ? 5.295 41.920 -56.390 1.00 40.38 200 GLU A O 1
ATOM 1552 N N . ILE A 1 201 ? 7.046 40.950 -55.283 1.00 42.34 201 ILE A N 1
ATOM 1553 C CA . ILE A 1 201 ? 7.975 42.001 -54.800 1.00 42.34 201 ILE A CA 1
ATOM 1554 C C . ILE A 1 201 ? 7.423 43.236 -54.053 1.00 42.34 201 ILE A C 1
ATOM 1556 O O . ILE A 1 201 ? 6.711 44.058 -54.615 1.00 42.34 201 ILE A O 1
ATOM 1560 N N . SER A 1 202 ? 7.947 43.463 -52.835 1.00 46.84 202 SER A N 1
ATOM 1561 C CA . SER A 1 202 ? 8.476 44.781 -52.432 1.00 46.84 202 SER A CA 1
ATOM 1562 C C . SER A 1 202 ? 9.470 44.671 -51.261 1.00 46.84 202 SER A C 1
ATOM 1564 O O . SER A 1 202 ? 9.091 44.368 -50.133 1.00 46.84 202 SER A O 1
ATOM 1566 N N . GLU A 1 203 ? 10.742 44.959 -51.554 1.00 54.34 203 GLU A N 1
ATOM 1567 C CA . GLU A 1 203 ? 11.746 45.543 -50.639 1.00 54.34 203 GLU A CA 1
ATOM 1568 C C . GLU A 1 203 ? 11.242 46.950 -50.194 1.00 54.34 203 GLU A C 1
ATOM 1570 O O . GLU A 1 203 ? 10.307 47.469 -50.811 1.00 54.34 203 GLU A O 1
ATOM 1575 N N . VAL A 1 204 ? 11.675 47.638 -49.124 1.00 46.69 204 VAL A N 1
ATOM 1576 C CA . VAL A 1 204 ? 12.993 48.204 -48.722 1.00 46.69 204 VAL A CA 1
ATOM 1577 C C . VAL A 1 204 ? 12.800 48.887 -47.299 1.00 46.69 204 VAL A C 1
ATOM 1579 O O . VAL A 1 204 ? 11.673 48.843 -46.808 1.00 46.69 204 VAL A O 1
ATOM 1582 N N . PRO A 1 205 ? 13.715 49.710 -46.703 1.00 59.00 205 PRO A N 1
ATOM 1583 C CA . PRO A 1 205 ? 14.889 49.477 -45.812 1.00 59.00 205 PRO A CA 1
ATOM 1584 C C . PRO A 1 205 ? 14.804 50.139 -44.385 1.00 59.00 205 PRO A C 1
ATOM 1586 O O . PRO A 1 205 ? 13.737 50.602 -43.995 1.00 59.00 205 PRO A O 1
ATOM 1589 N N . VAL A 1 206 ? 15.981 50.306 -43.718 1.00 41.91 206 VAL A N 1
ATOM 1590 C CA . VAL A 1 206 ? 16.396 51.401 -42.770 1.00 41.91 206 VAL A CA 1
ATOM 1591 C C . VAL A 1 206 ? 16.100 51.103 -41.273 1.00 41.91 206 VAL A C 1
ATOM 1593 O O . VAL A 1 206 ? 15.006 50.656 -40.968 1.00 41.91 206 VAL A O 1
ATOM 1596 N N . GLU A 1 207 ? 16.992 51.182 -40.261 1.00 46.94 207 GLU A N 1
ATOM 1597 C CA . GLU A 1 207 ? 18.253 51.908 -39.916 1.00 46.94 207 GLU A CA 1
ATOM 1598 C C . GLU A 1 207 ? 19.229 50.953 -39.173 1.00 46.94 207 GLU A C 1
ATOM 1600 O O . GLU A 1 207 ? 18.786 50.031 -38.496 1.00 46.94 207 GLU A O 1
ATOM 1605 N N . GLU A 1 208 ? 20.559 50.967 -39.327 1.00 40.75 208 GLU A N 1
ATOM 1606 C CA . GLU A 1 208 ? 21.565 51.987 -38.957 1.00 40.75 208 GLU A CA 1
ATOM 1607 C C . GLU A 1 208 ? 21.565 52.383 -37.464 1.00 40.75 208 GLU A C 1
ATOM 1609 O O . GLU A 1 208 ? 20.916 53.339 -37.062 1.00 40.75 208 GLU A O 1
ATOM 1614 N N . 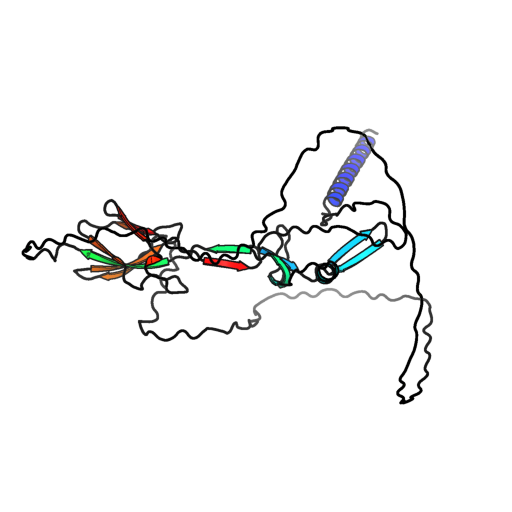ASN A 1 209 ? 22.385 51.713 -36.640 1.00 40.25 209 ASN A N 1
ATOM 1615 C CA . ASN A 1 209 ? 23.181 52.455 -35.661 1.00 40.25 209 ASN A CA 1
ATOM 1616 C C . ASN A 1 209 ? 24.500 51.758 -35.301 1.00 40.25 209 ASN A C 1
ATOM 1618 O O . ASN A 1 209 ? 24.615 50.535 -35.246 1.00 40.25 209 ASN A O 1
ATOM 1622 N N . VAL A 1 210 ? 25.490 52.617 -35.110 1.00 38.50 210 VAL A N 1
ATOM 1623 C CA . VAL A 1 210 ? 26.937 52.422 -35.070 1.00 38.50 210 VAL A CA 1
ATOM 1624 C C . VAL A 1 210 ? 27.431 52.311 -33.622 1.00 38.50 210 VAL A C 1
ATOM 1626 O O . VAL A 1 210 ? 26.784 52.812 -32.708 1.00 38.50 210 VAL A O 1
ATOM 1629 N N . SER A 1 211 ? 28.644 51.755 -33.477 1.00 43.69 211 SER A N 1
ATOM 1630 C CA . SER A 1 211 ? 29.612 51.873 -32.364 1.00 43.69 211 SER A CA 1
ATOM 1631 C C . SER A 1 211 ? 29.804 50.538 -31.635 1.00 43.69 211 SER A C 1
ATOM 1633 O O . SER A 1 211 ? 28.907 50.079 -30.948 1.00 43.69 211 SER A O 1
ATOM 1635 N N . GLY A 1 212 ? 30.915 49.809 -31.732 1.00 38.41 212 GLY A N 1
ATOM 1636 C CA . GLY A 1 212 ? 32.283 50.181 -32.077 1.00 38.41 212 GLY A CA 1
ATOM 1637 C C . GLY A 1 212 ? 33.146 50.067 -30.825 1.00 38.41 212 GLY A C 1
ATOM 1638 O O . GLY A 1 212 ? 33.163 51.002 -30.042 1.00 38.41 212 GLY A O 1
ATOM 1639 N N . GLU A 1 213 ? 33.872 48.960 -30.656 1.00 41.25 213 GLU A N 1
ATOM 1640 C CA . GLU A 1 213 ? 35.172 48.992 -29.983 1.00 41.25 213 GLU A CA 1
ATOM 1641 C C . GLU A 1 213 ? 36.020 47.780 -30.376 1.00 41.25 213 GLU A C 1
ATOM 1643 O O . GLU A 1 213 ? 35.586 46.630 -30.354 1.00 41.25 213 GLU A O 1
ATOM 1648 N N . ALA A 1 214 ? 37.229 48.095 -30.821 1.00 40.19 214 ALA A N 1
ATOM 1649 C CA . ALA A 1 214 ? 38.252 47.172 -31.256 1.00 40.19 214 ALA A CA 1
ATOM 1650 C C . ALA A 1 214 ? 39.014 46.617 -30.049 1.00 40.19 214 ALA A C 1
ATOM 1652 O O . ALA A 1 214 ? 39.337 47.365 -29.131 1.00 40.19 214 ALA A O 1
ATOM 1653 N N . SER A 1 215 ? 39.436 45.356 -30.111 1.00 42.38 215 SER A N 1
ATOM 1654 C CA . SER A 1 215 ? 40.720 44.982 -29.520 1.00 42.38 215 SER A CA 1
ATOM 1655 C C . SER A 1 215 ? 41.300 43.760 -30.218 1.00 42.38 215 SER A C 1
ATOM 1657 O O . SER A 1 215 ? 40.655 42.725 -30.363 1.00 42.38 215 SER A O 1
ATOM 1659 N N . ALA A 1 216 ? 42.522 43.954 -30.697 1.00 40.34 216 ALA A N 1
ATOM 1660 C CA . ALA A 1 216 ? 43.364 42.996 -31.380 1.00 40.34 216 ALA A CA 1
ATOM 1661 C C . ALA A 1 216 ? 43.887 41.915 -30.422 1.00 40.34 216 ALA A C 1
ATOM 1663 O O . ALA A 1 216 ? 44.117 42.176 -29.242 1.00 40.34 216 ALA A O 1
ATOM 1664 N N . GLY A 1 217 ? 44.155 40.725 -30.956 1.00 37.22 217 GLY A N 1
ATOM 1665 C CA . GLY A 1 217 ? 44.823 39.659 -30.215 1.00 37.22 217 GLY A CA 1
ATOM 1666 C C . GLY A 1 217 ? 44.941 38.374 -31.020 1.00 37.22 217 GLY A C 1
ATOM 1667 O O . GLY A 1 217 ? 44.203 37.425 -30.788 1.00 37.22 217 GLY A O 1
ATOM 1668 N N . GLU A 1 218 ? 45.860 38.368 -31.982 1.00 41.53 218 GLU A N 1
ATOM 1669 C CA . GLU A 1 218 ? 46.378 37.165 -32.632 1.00 41.53 218 GLU A CA 1
ATOM 1670 C C . GLU A 1 218 ? 47.043 36.236 -31.601 1.00 41.53 218 GLU A C 1
ATOM 1672 O O . GLU A 1 218 ? 47.853 36.697 -30.799 1.00 41.53 218 GLU A O 1
ATOM 1677 N N . ALA A 1 219 ? 46.778 34.930 -31.678 1.00 36.88 219 ALA A N 1
ATOM 1678 C CA . ALA A 1 219 ? 47.788 33.894 -31.445 1.00 36.88 219 ALA A CA 1
ATOM 1679 C C . ALA A 1 219 ? 47.299 32.545 -31.992 1.00 36.88 219 ALA A C 1
ATOM 1681 O O . ALA A 1 219 ? 46.340 31.951 -31.502 1.00 36.88 219 ALA A O 1
ATOM 1682 N N . GLN A 1 220 ? 47.992 32.086 -33.030 1.00 42.34 220 GLN A N 1
ATOM 1683 C CA . GLN A 1 220 ? 47.995 30.714 -33.519 1.00 42.34 220 GLN A CA 1
ATOM 1684 C C . GLN A 1 220 ? 48.698 29.807 -32.502 1.00 42.34 220 GLN A C 1
ATOM 1686 O O . GLN A 1 220 ? 49.772 30.168 -32.023 1.00 42.34 220 GLN A O 1
ATOM 1691 N N . THR A 1 221 ? 48.178 28.597 -32.289 1.00 37.38 221 THR A N 1
ATOM 1692 C CA . THR A 1 221 ? 49.015 27.473 -31.849 1.00 37.38 221 THR A CA 1
ATOM 1693 C C . THR A 1 221 ? 48.556 26.192 -32.538 1.00 37.38 221 THR A C 1
ATOM 1695 O O . THR A 1 221 ? 47.475 25.671 -32.271 1.00 37.38 221 THR A O 1
ATOM 1698 N N . GLU A 1 222 ? 49.397 25.714 -33.454 1.00 44.44 222 GLU A N 1
ATOM 1699 C CA . GLU A 1 222 ? 49.416 24.347 -33.970 1.00 44.44 222 GLU A CA 1
ATOM 1700 C C . GLU A 1 222 ? 49.677 23.361 -32.822 1.00 44.44 222 GLU A C 1
ATOM 1702 O O . GLU A 1 222 ? 50.552 23.605 -31.991 1.00 44.44 222 GLU A O 1
ATOM 1707 N N . ILE A 1 223 ? 48.988 22.216 -32.802 1.00 39.22 223 ILE A N 1
ATOM 1708 C CA . ILE A 1 223 ? 49.483 21.035 -32.087 1.00 39.22 223 ILE A CA 1
ATOM 1709 C C . ILE A 1 223 ? 49.525 19.858 -33.051 1.00 39.22 223 ILE A C 1
ATOM 1711 O O . ILE A 1 223 ? 48.538 19.453 -33.663 1.00 39.22 223 ILE A O 1
ATOM 1715 N N . THR A 1 224 ? 50.750 19.375 -33.175 1.00 34.38 224 THR A N 1
ATOM 1716 C CA . THR A 1 224 ? 51.292 18.373 -34.072 1.00 34.38 224 THR A CA 1
ATOM 1717 C C . THR A 1 224 ? 51.100 16.960 -33.528 1.00 34.38 224 THR A C 1
ATOM 1719 O O . THR A 1 224 ? 51.116 16.702 -32.328 1.00 34.38 224 THR A O 1
ATOM 1722 N N . THR A 1 225 ? 50.977 16.035 -34.469 1.00 38.25 225 THR A N 1
ATOM 1723 C CA . THR A 1 225 ? 51.021 14.577 -34.342 1.00 38.25 225 THR A CA 1
ATOM 1724 C C . THR A 1 225 ? 52.419 14.008 -34.061 1.00 38.25 225 THR A C 1
ATOM 1726 O O . THR A 1 225 ? 53.394 14.469 -34.653 1.00 38.25 225 THR A O 1
ATOM 1729 N N . GLY A 1 226 ? 52.446 12.889 -33.322 1.00 35.03 226 GLY A N 1
ATOM 1730 C CA . GLY A 1 226 ? 53.480 11.834 -33.334 1.00 35.03 226 GLY A CA 1
ATOM 1731 C C . GLY A 1 226 ? 54.342 11.761 -32.065 1.00 35.03 226 GLY A C 1
ATOM 1732 O O . GLY A 1 226 ? 54.528 12.774 -31.409 1.00 35.03 226 GLY A O 1
ATOM 1733 N N . THR A 1 227 ? 54.952 10.654 -31.632 1.00 35.38 227 THR A N 1
ATOM 1734 C CA . THR A 1 227 ? 55.042 9.226 -32.010 1.00 35.38 227 THR A CA 1
ATOM 1735 C C . THR A 1 227 ? 56.049 8.614 -31.002 1.00 35.38 227 THR A C 1
ATOM 1737 O O . THR A 1 227 ? 56.979 9.325 -30.641 1.00 35.38 227 THR A O 1
ATOM 1740 N N . GLU A 1 228 ? 55.909 7.326 -30.626 1.00 35.94 228 GLU A N 1
ATOM 1741 C CA . GLU A 1 228 ? 56.928 6.450 -29.967 1.00 35.94 228 GLU A CA 1
ATOM 1742 C C . GLU A 1 228 ? 57.436 6.875 -28.563 1.00 35.94 228 GLU A C 1
ATOM 1744 O O . GLU A 1 228 ? 57.617 8.040 -28.264 1.00 35.94 228 GLU A O 1
ATOM 1749 N N . GLY A 1 229 ? 57.728 6.020 -27.583 1.00 34.28 229 GLY A N 1
ATOM 1750 C CA . GLY A 1 229 ? 57.912 4.578 -27.469 1.00 34.28 229 GLY A CA 1
ATOM 1751 C C . GLY A 1 229 ? 58.864 4.321 -26.278 1.00 34.28 229 GLY A C 1
ATOM 1752 O O . GLY A 1 229 ? 59.644 5.199 -25.920 1.00 34.28 229 GLY A O 1
ATOM 1753 N N . THR A 1 230 ? 58.868 3.088 -25.752 1.00 32.34 230 THR A N 1
ATOM 1754 C CA . THR A 1 230 ? 59.971 2.456 -24.973 1.00 32.34 230 THR A CA 1
ATOM 1755 C C . THR A 1 230 ? 59.898 2.454 -23.429 1.00 32.34 230 THR A C 1
ATOM 1757 O O . THR A 1 230 ? 60.351 3.367 -22.756 1.00 32.34 230 THR A O 1
ATOM 1760 N N . ALA A 1 231 ? 59.343 1.346 -22.916 1.00 37.81 231 ALA A N 1
ATOM 1761 C CA . ALA A 1 231 ? 59.951 0.291 -22.077 1.00 37.81 231 ALA A CA 1
ATOM 1762 C C . ALA A 1 231 ? 60.775 0.570 -20.791 1.00 37.81 231 ALA A C 1
ATOM 1764 O O . ALA A 1 231 ? 61.666 1.410 -20.760 1.00 37.81 231 ALA A O 1
ATOM 1765 N N . SER A 1 232 ? 60.607 -0.402 -19.868 1.00 35.31 232 SER A N 1
ATOM 1766 C CA . SER A 1 232 ? 61.509 -0.853 -18.780 1.00 35.31 232 SER A CA 1
ATOM 1767 C C . SER A 1 232 ? 61.427 -0.033 -17.471 1.00 35.31 232 SER A C 1
ATOM 1769 O O . SER A 1 232 ? 61.390 1.183 -17.522 1.00 35.31 232 SER A O 1
ATOM 1771 N N . GLU A 1 233 ? 61.339 -0.577 -16.248 1.00 39.44 233 GLU A N 1
ATOM 1772 C CA . GLU A 1 233 ? 61.804 -1.855 -15.697 1.00 39.44 233 GLU A CA 1
ATOM 1773 C C . GLU A 1 233 ? 60.951 -2.367 -14.515 1.00 39.44 233 GLU A C 1
ATOM 1775 O O . GLU A 1 233 ? 60.388 -1.620 -13.718 1.00 39.44 233 GLU A O 1
ATOM 1780 N N . THR A 1 234 ? 60.958 -3.693 -14.420 1.00 36.19 234 THR A N 1
ATOM 1781 C CA . THR A 1 234 ? 60.784 -4.606 -13.285 1.00 36.19 234 THR A CA 1
ATOM 1782 C C . THR A 1 234 ? 61.416 -4.162 -11.955 1.00 36.19 234 THR A C 1
ATOM 1784 O O . THR A 1 234 ? 62.552 -3.698 -11.935 1.00 36.19 234 THR A O 1
ATOM 1787 N N . SER A 1 235 ? 60.768 -4.482 -10.826 1.00 37.69 235 SER A N 1
ATOM 1788 C CA . SER A 1 235 ? 61.452 -4.990 -9.621 1.00 37.69 235 SER A CA 1
ATOM 1789 C C . SER A 1 235 ? 60.501 -5.795 -8.733 1.00 37.69 235 SER A C 1
ATOM 1791 O O . SER A 1 235 ? 59.406 -5.357 -8.387 1.00 37.69 235 SER A O 1
ATOM 1793 N N . GLU A 1 236 ? 60.955 -7.005 -8.424 1.00 39.44 236 GLU A N 1
ATOM 1794 C CA . GLU A 1 236 ? 60.342 -8.023 -7.582 1.00 39.44 236 GLU A CA 1
ATOM 1795 C C . GLU A 1 236 ? 60.551 -7.751 -6.078 1.00 39.44 236 GLU A C 1
ATOM 1797 O O . GLU A 1 236 ? 61.527 -7.128 -5.669 1.00 39.44 236 GLU A O 1
ATOM 1802 N N . ASN A 1 237 ? 59.697 -8.417 -5.292 1.00 36.62 237 ASN A N 1
ATOM 1803 C CA . ASN A 1 237 ? 60.000 -9.088 -4.022 1.00 36.62 237 ASN A CA 1
ATOM 1804 C C . ASN A 1 237 ? 59.997 -8.277 -2.707 1.00 36.62 237 ASN A C 1
ATOM 1806 O O . ASN A 1 237 ? 60.895 -7.486 -2.442 1.00 36.62 237 ASN A O 1
ATOM 1810 N N . SER A 1 238 ? 59.068 -8.621 -1.802 1.00 40.91 238 SER A N 1
ATOM 1811 C CA . SER A 1 238 ? 59.415 -8.989 -0.418 1.00 40.91 238 SER A CA 1
ATOM 1812 C C . SER A 1 238 ? 58.246 -9.686 0.287 1.00 40.91 238 SER A C 1
ATOM 1814 O O . SER A 1 238 ? 57.112 -9.211 0.286 1.00 40.91 238 SER A O 1
ATOM 1816 N N . GLU A 1 239 ? 58.573 -10.817 0.905 1.00 46.56 239 GLU A N 1
ATOM 1817 C CA . GLU A 1 239 ? 57.722 -11.712 1.683 1.00 46.56 239 GLU A CA 1
ATOM 1818 C C . GLU A 1 239 ? 57.215 -11.124 3.014 1.00 46.56 239 GLU A C 1
ATOM 1820 O O . GLU A 1 239 ? 57.885 -10.330 3.670 1.00 46.56 239 GLU A O 1
ATOM 1825 N N . ALA A 1 240 ? 56.034 -11.628 3.392 1.00 43.88 240 ALA A N 1
ATOM 1826 C CA . ALA A 1 240 ? 55.568 -12.064 4.711 1.00 43.88 240 ALA A CA 1
ATOM 1827 C C . ALA A 1 240 ? 55.963 -11.281 5.977 1.00 43.88 240 ALA A C 1
ATOM 1829 O O . ALA A 1 240 ? 57.094 -11.354 6.449 1.00 43.88 240 ALA A O 1
ATOM 1830 N N . GLN A 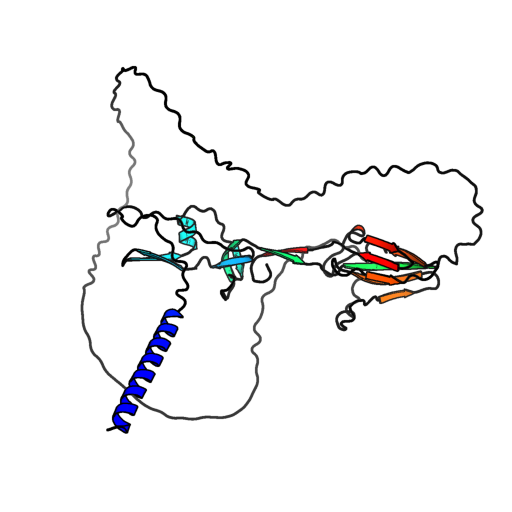1 241 ? 54.936 -10.769 6.666 1.00 34.47 241 GLN A N 1
ATOM 1831 C CA . GLN A 1 241 ? 54.796 -10.930 8.116 1.00 34.47 241 GLN A CA 1
ATOM 1832 C C . GLN A 1 241 ? 53.329 -10.792 8.548 1.00 34.47 241 GLN A C 1
ATOM 1834 O O . GLN A 1 241 ? 52.699 -9.751 8.380 1.00 34.47 241 GLN A O 1
ATOM 1839 N N . THR A 1 242 ? 52.802 -11.875 9.114 1.00 43.81 242 THR A N 1
ATOM 1840 C CA . THR A 1 242 ? 51.593 -11.915 9.945 1.00 43.81 242 THR A CA 1
ATOM 1841 C C . THR A 1 242 ? 51.868 -11.186 11.265 1.00 43.81 242 THR A C 1
ATOM 1843 O O . THR A 1 242 ? 52.959 -11.343 11.821 1.00 43.81 242 THR A O 1
ATOM 1846 N N . PRO A 1 243 ? 50.878 -10.477 11.828 1.00 52.88 243 PRO A N 1
ATOM 1847 C CA . PRO A 1 243 ? 50.519 -10.836 13.193 1.00 52.88 243 PRO A CA 1
ATOM 1848 C C . PRO A 1 243 ? 49.009 -10.895 13.444 1.00 52.88 243 PRO A C 1
ATOM 1850 O O . PRO A 1 243 ? 48.161 -10.444 12.681 1.00 52.88 243 PRO A O 1
ATOM 1853 N N . GLU A 1 244 ? 48.748 -11.541 14.561 1.00 45.34 244 GLU A N 1
ATOM 1854 C CA . GLU A 1 244 ? 47.530 -12.107 15.098 1.00 45.34 244 GLU A CA 1
ATOM 1855 C C . GLU A 1 244 ? 46.906 -11.161 16.156 1.00 45.34 244 GLU A C 1
ATOM 1857 O O . GLU A 1 244 ? 47.633 -10.565 16.948 1.00 45.34 244 GLU A O 1
ATOM 1862 N N . ASN A 1 245 ? 45.563 -11.115 16.186 1.00 40.03 245 ASN A N 1
ATOM 1863 C CA . ASN A 1 245 ? 44.641 -10.824 17.311 1.00 40.03 245 ASN A CA 1
ATOM 1864 C C . ASN A 1 245 ? 44.287 -9.382 17.806 1.00 40.03 245 ASN A C 1
ATOM 1866 O O . ASN A 1 245 ? 45.053 -8.756 18.531 1.00 40.03 245 ASN A O 1
ATOM 1870 N N . THR A 1 246 ? 42.990 -9.034 17.589 1.00 39.19 246 THR A N 1
ATOM 1871 C CA . THR A 1 246 ? 41.934 -8.681 18.606 1.00 39.19 246 THR A CA 1
ATOM 1872 C C . THR A 1 246 ? 41.829 -7.225 19.137 1.00 39.19 246 THR A C 1
ATOM 1874 O O . THR A 1 246 ? 42.859 -6.616 19.396 1.00 39.19 246 THR A O 1
ATOM 1877 N N . PRO A 1 247 ? 40.630 -6.692 19.506 1.00 49.88 247 PRO A N 1
ATOM 1878 C CA . PRO A 1 247 ? 39.357 -6.508 18.781 1.00 49.88 247 PRO A CA 1
ATOM 1879 C C . PRO A 1 247 ? 38.859 -5.024 18.816 1.00 49.88 247 PRO A C 1
ATOM 1881 O O . PRO A 1 247 ? 39.482 -4.164 19.425 1.00 49.88 247 PRO A O 1
ATOM 1884 N N . GLU A 1 248 ? 37.669 -4.772 18.249 1.00 40.28 248 GLU A N 1
ATOM 1885 C CA . GLU A 1 248 ? 36.702 -3.749 18.714 1.00 40.28 248 GLU A CA 1
ATOM 1886 C C . GLU A 1 248 ? 37.024 -2.258 18.456 1.00 40.28 248 GLU A C 1
ATOM 1888 O O . GLU A 1 248 ? 37.767 -1.623 19.195 1.00 40.28 248 GLU A O 1
ATOM 1893 N N . GLN A 1 249 ? 36.364 -1.671 17.445 1.00 33.66 249 GLN A N 1
ATOM 1894 C CA . GLN A 1 249 ? 35.607 -0.415 17.584 1.00 33.66 249 GLN A CA 1
ATOM 1895 C C . GLN A 1 249 ? 34.776 -0.118 16.324 1.00 33.66 249 GLN A C 1
ATOM 1897 O O . GLN A 1 249 ? 35.289 0.056 15.220 1.00 33.66 249 GLN A O 1
ATOM 1902 N N . THR A 1 250 ? 33.462 -0.090 16.531 1.00 40.19 250 THR A N 1
ATOM 1903 C CA . THR A 1 250 ? 32.414 0.330 15.597 1.00 40.19 250 THR A CA 1
ATOM 1904 C C . THR A 1 250 ? 32.515 1.836 15.334 1.00 40.19 250 THR A C 1
ATOM 1906 O O . THR A 1 250 ? 32.486 2.596 16.302 1.00 40.19 250 THR A O 1
ATOM 1909 N N . PRO A 1 251 ? 32.584 2.310 14.077 1.00 45.53 251 PRO A N 1
ATOM 1910 C CA . PRO A 1 251 ? 32.403 3.723 13.793 1.00 45.53 251 PRO A CA 1
ATOM 1911 C C . PRO A 1 251 ? 30.908 4.061 13.751 1.00 45.53 251 PRO A C 1
ATOM 1913 O O . PRO A 1 251 ? 30.159 3.635 12.873 1.00 45.53 251 PRO A O 1
ATOM 1916 N N . GLU A 1 252 ? 30.507 4.842 14.744 1.00 41.75 252 GLU A N 1
ATOM 1917 C CA . GLU A 1 252 ? 29.313 5.677 14.791 1.00 41.75 252 GLU A CA 1
ATOM 1918 C C . GLU A 1 252 ? 29.318 6.622 13.576 1.00 41.75 252 GLU A C 1
ATOM 1920 O O . GLU A 1 252 ? 30.225 7.443 13.429 1.00 41.75 252 GLU A O 1
ATOM 1925 N N . ASN A 1 253 ? 28.340 6.485 12.672 1.00 32.53 253 ASN A N 1
ATOM 1926 C CA . ASN A 1 253 ? 28.123 7.453 11.600 1.00 32.53 253 ASN A CA 1
ATOM 1927 C C . ASN A 1 253 ? 26.682 7.970 11.628 1.00 32.53 253 ASN A C 1
ATOM 1929 O O . ASN A 1 253 ? 25.704 7.230 11.536 1.00 32.53 253 ASN A O 1
ATOM 1933 N N . THR A 1 254 ? 26.634 9.280 11.809 1.00 31.86 254 THR A N 1
ATOM 1934 C CA . THR A 1 254 ? 25.529 10.210 11.990 1.00 31.86 254 THR A CA 1
ATOM 1935 C C . THR A 1 254 ? 24.532 10.236 10.833 1.00 31.86 254 THR A C 1
ATOM 1937 O O . THR A 1 254 ? 24.883 10.500 9.686 1.00 31.86 254 THR A O 1
ATOM 1940 N N . ASN A 1 255 ? 23.264 10.049 11.194 1.00 32.53 255 ASN A N 1
ATOM 1941 C CA . ASN A 1 255 ? 22.074 10.222 10.368 1.00 32.53 255 ASN A CA 1
ATOM 1942 C C . ASN A 1 255 ? 21.530 11.664 10.519 1.00 32.53 255 ASN A C 1
ATOM 1944 O O . ASN A 1 255 ? 21.262 12.067 11.656 1.00 32.53 255 ASN A O 1
ATOM 1948 N N . PRO A 1 256 ? 21.342 12.460 9.449 1.00 46.44 256 PRO A N 1
ATOM 1949 C CA . PRO A 1 256 ? 20.644 13.735 9.551 1.00 46.44 256 PRO A CA 1
ATOM 1950 C C . PRO A 1 256 ? 19.117 13.562 9.425 1.00 46.44 256 PRO A C 1
ATOM 1952 O O . PRO A 1 256 ? 18.580 13.345 8.347 1.00 46.44 256 PRO A O 1
ATOM 1955 N N . ASN A 1 257 ? 18.449 13.690 10.573 1.00 32.00 257 ASN A N 1
ATOM 1956 C CA . ASN A 1 257 ? 17.264 14.523 10.838 1.00 32.00 257 ASN A CA 1
ATOM 1957 C C . ASN A 1 257 ? 16.230 14.767 9.704 1.00 32.00 257 ASN A C 1
ATOM 1959 O O . ASN A 1 257 ? 16.522 15.528 8.781 1.00 32.00 257 ASN A O 1
ATOM 1963 N N . PRO A 1 258 ? 14.963 14.340 9.876 1.00 36.28 258 PRO A N 1
ATOM 1964 C CA . PRO A 1 258 ? 13.810 15.009 9.285 1.00 36.28 258 PRO A CA 1
ATOM 1965 C C . PRO A 1 258 ? 13.123 15.924 10.315 1.00 36.28 258 PRO A C 1
ATOM 1967 O O . PRO A 1 258 ? 12.657 15.491 11.368 1.00 36.28 258 PRO A O 1
ATOM 1970 N N . THR A 1 259 ? 13.038 17.214 9.992 1.00 30.56 259 THR A N 1
ATOM 1971 C CA . THR A 1 259 ? 12.224 18.207 10.704 1.00 30.56 259 THR A CA 1
ATOM 1972 C C . THR A 1 259 ? 11.089 18.648 9.793 1.00 30.56 259 THR A C 1
ATOM 1974 O O . THR A 1 259 ? 11.370 19.166 8.715 1.00 30.56 259 THR A O 1
ATOM 1977 N N . SER A 1 260 ? 9.841 18.473 10.240 1.00 30.98 260 SER A N 1
ATOM 1978 C CA . SER A 1 260 ? 8.740 19.458 10.199 1.00 30.98 260 SER A CA 1
ATOM 1979 C C . SER A 1 260 ? 7.475 18.794 10.750 1.00 30.98 260 SER A C 1
ATOM 1981 O O . SER A 1 260 ? 6.792 18.064 10.042 1.00 30.98 260 SER A O 1
ATOM 1983 N N . ILE A 1 261 ? 7.198 19.022 12.034 1.00 31.28 261 ILE A N 1
ATOM 1984 C CA . ILE A 1 261 ? 5.958 18.620 12.704 1.00 31.28 261 ILE A CA 1
ATOM 1985 C C . ILE A 1 261 ? 5.063 19.857 12.716 1.00 31.28 261 ILE A C 1
ATOM 1987 O O . ILE A 1 261 ? 5.480 20.914 13.192 1.00 31.28 261 ILE A O 1
ATOM 1991 N N . THR A 1 262 ? 3.867 19.739 12.159 1.00 31.97 262 THR A N 1
ATOM 1992 C CA . THR A 1 262 ? 2.844 20.786 12.160 1.00 31.97 262 THR A CA 1
ATOM 1993 C C . THR A 1 262 ? 2.239 20.897 13.562 1.00 31.97 262 THR A C 1
ATOM 1995 O O . THR A 1 262 ? 1.797 19.898 14.126 1.00 31.97 262 THR A O 1
ATOM 1998 N N . GLU A 1 263 ? 2.225 22.105 14.132 1.00 34.97 263 GLU A N 1
ATOM 1999 C CA . GLU A 1 263 ? 1.536 22.427 15.388 1.00 34.97 263 GLU A CA 1
ATOM 2000 C C . GLU A 1 263 ? 0.027 22.170 15.248 1.00 34.97 263 GLU A C 1
ATOM 2002 O O . GLU A 1 263 ? -0.672 22.892 14.535 1.00 34.97 263 GLU A O 1
ATOM 2007 N N . VAL A 1 264 ? -0.484 21.156 15.950 1.00 32.88 264 VAL A N 1
ATOM 2008 C CA . VAL A 1 264 ? -1.922 20.961 16.169 1.00 32.88 264 VAL A CA 1
ATOM 2009 C C . VAL A 1 264 ? -2.266 21.424 17.579 1.00 32.88 264 VAL A C 1
ATOM 2011 O O . VAL A 1 264 ? -1.591 21.114 18.558 1.00 32.88 264 VAL A O 1
ATOM 2014 N N . THR A 1 265 ? -3.311 22.236 17.624 1.00 33.03 265 THR A N 1
ATOM 2015 C CA . THR A 1 265 ? -3.764 23.067 18.731 1.00 33.03 265 THR A CA 1
ATOM 2016 C C . THR A 1 265 ? -4.271 22.230 19.908 1.00 33.03 265 THR A C 1
ATOM 2018 O O . THR A 1 265 ? -4.952 21.222 19.740 1.00 33.03 265 THR A O 1
ATOM 2021 N N . GLU A 1 266 ? -3.915 22.677 21.109 1.00 32.09 266 GLU A N 1
ATOM 2022 C CA . GLU A 1 266 ? -4.069 21.994 22.391 1.00 32.09 266 GLU A CA 1
ATOM 2023 C C . GLU A 1 266 ? -5.534 21.699 22.775 1.00 32.09 266 GLU A C 1
ATOM 2025 O O . GLU A 1 266 ? -6.326 22.613 22.996 1.00 32.09 266 GLU A O 1
ATOM 2030 N N . ASN A 1 267 ? -5.853 20.417 22.978 1.00 38.22 267 ASN A N 1
ATOM 2031 C CA . ASN A 1 267 ? -6.887 19.970 23.915 1.00 38.22 267 ASN A CA 1
ATOM 2032 C C . ASN A 1 267 ? -6.200 19.104 24.991 1.00 38.22 267 ASN A C 1
ATOM 2034 O O . ASN A 1 267 ? -5.617 18.072 24.655 1.00 38.22 267 ASN A O 1
ATOM 2038 N N . PRO A 1 268 ? -6.229 19.487 26.280 1.00 44.22 268 PRO A N 1
ATOM 2039 C CA . PRO A 1 268 ? -5.528 18.765 27.330 1.00 44.22 268 PRO A CA 1
ATOM 2040 C C . PRO A 1 268 ? -6.416 17.652 27.895 1.00 44.22 268 PRO A C 1
ATOM 2042 O O . PRO A 1 268 ? -7.124 17.854 28.880 1.00 44.22 268 PRO A O 1
ATOM 2045 N N . ILE A 1 269 ? -6.357 16.456 27.309 1.00 38.66 269 ILE A N 1
ATOM 2046 C CA . ILE A 1 269 ? -6.766 15.228 28.003 1.00 38.66 269 ILE A CA 1
ATOM 2047 C C . ILE A 1 269 ? -5.627 14.212 27.892 1.00 38.66 269 ILE A C 1
ATOM 2049 O O . ILE A 1 269 ? -5.397 13.607 26.857 1.00 38.66 269 ILE A O 1
ATOM 2053 N N . SER A 1 270 ? -4.897 14.113 29.005 1.00 40.84 270 SER A N 1
ATOM 2054 C CA . SER A 1 270 ? -4.018 13.020 29.433 1.00 40.84 270 SER A CA 1
ATOM 2055 C C . SER A 1 270 ? -3.066 12.418 28.399 1.00 40.84 270 SER A C 1
ATOM 2057 O O . SER A 1 270 ? -3.380 11.473 27.681 1.00 40.84 270 SER A O 1
ATOM 2059 N N . GLY A 1 271 ? -1.824 12.888 28.455 1.00 35.44 271 GLY A N 1
ATOM 2060 C CA . GLY A 1 271 ? -0.704 12.165 27.888 1.00 35.44 271 GLY A CA 1
ATOM 2061 C C . GLY A 1 271 ? -0.439 10.819 28.575 1.00 35.44 271 GLY A C 1
ATOM 2062 O O . GLY A 1 271 ? -0.590 10.655 29.784 1.00 35.44 271 GLY A O 1
ATOM 2063 N N . PHE A 1 272 ? 0.134 9.934 27.764 1.00 45.00 272 PHE A N 1
ATOM 2064 C CA . PHE A 1 272 ? 1.368 9.234 28.111 1.00 45.00 272 PHE A CA 1
ATOM 2065 C C . PHE A 1 272 ? 1.298 7.982 28.995 1.00 45.00 272 PHE A C 1
ATOM 2067 O O . PHE A 1 272 ? 2.206 7.785 29.778 1.00 45.00 272 PHE A O 1
ATOM 2074 N N . PHE A 1 273 ? 0.335 7.078 28.838 1.00 42.19 273 PHE A N 1
ATOM 2075 C CA . PHE A 1 273 ? 0.500 5.653 29.195 1.00 42.19 273 PHE A CA 1
ATOM 2076 C C . PHE A 1 273 ? -0.486 4.892 28.294 1.00 42.19 273 PHE A C 1
ATOM 2078 O O . PHE A 1 273 ? -1.665 5.201 28.332 1.00 42.19 273 PHE A O 1
ATOM 2085 N N . ILE A 1 274 ? -0.071 4.046 27.343 1.00 44.94 274 ILE A N 1
ATOM 2086 C CA . ILE A 1 274 ? 0.151 2.605 27.533 1.00 44.94 274 ILE A CA 1
ATOM 2087 C C . ILE A 1 274 ? 1.058 2.094 26.388 1.00 44.94 274 ILE A C 1
ATOM 2089 O O . ILE A 1 274 ? 0.621 1.870 25.265 1.00 44.94 274 ILE A O 1
ATOM 2093 N N . PHE A 1 275 ? 2.345 1.877 26.670 1.00 44.53 275 PHE A N 1
ATOM 2094 C CA . PHE A 1 275 ? 3.281 1.180 25.770 1.00 44.53 275 PHE A CA 1
ATOM 2095 C C . PHE A 1 275 ? 3.681 -0.158 26.409 1.00 44.53 275 PHE A C 1
ATOM 2097 O O . PHE A 1 275 ? 4.843 -0.397 26.727 1.00 44.53 275 PHE A O 1
ATOM 2104 N N . LEU A 1 276 ? 2.693 -1.011 26.704 1.00 49.19 276 LEU A N 1
ATOM 2105 C CA . LEU A 1 276 ? 2.907 -2.329 27.328 1.00 49.19 276 LEU A CA 1
ATOM 2106 C C . LEU A 1 276 ? 2.179 -3.489 26.624 1.00 49.19 276 LEU A C 1
ATOM 2108 O O . LEU A 1 276 ? 2.177 -4.598 27.149 1.00 49.19 276 LEU A O 1
ATOM 2112 N N . PHE A 1 277 ? 1.633 -3.286 25.418 1.00 50.09 277 PHE A N 1
ATOM 2113 C CA . PHE A 1 277 ? 0.951 -4.352 24.660 1.00 50.09 277 PHE A CA 1
ATOM 2114 C C . PHE A 1 277 ? 1.741 -4.924 23.470 1.00 50.09 277 PHE A C 1
ATOM 2116 O O . PHE A 1 277 ? 1.279 -5.853 22.818 1.00 50.09 277 PHE A O 1
ATOM 2123 N N . ARG A 1 278 ? 2.967 -4.449 23.204 1.00 49.53 278 ARG A N 1
ATOM 2124 C CA . ARG A 1 278 ? 3.736 -4.843 22.003 1.00 49.53 278 ARG A CA 1
ATOM 2125 C C . ARG A 1 278 ? 4.568 -6.134 22.104 1.00 49.53 278 ARG A C 1
ATOM 2127 O O . ARG A 1 278 ? 5.170 -6.517 21.108 1.00 49.53 278 ARG A O 1
ATOM 2134 N N . THR A 1 279 ? 4.641 -6.821 23.250 1.00 43.94 279 THR A N 1
ATOM 2135 C CA . THR A 1 279 ? 5.636 -7.906 23.446 1.00 43.94 279 THR A CA 1
ATOM 2136 C C . THR A 1 279 ? 5.106 -9.335 23.536 1.00 43.94 279 THR A C 1
ATOM 2138 O O . THR A 1 279 ? 5.918 -10.255 23.606 1.00 43.94 279 THR A O 1
ATOM 2141 N N . PHE A 1 280 ? 3.798 -9.582 23.459 1.00 43.97 280 PHE A N 1
ATOM 2142 C CA . PHE A 1 280 ? 3.284 -10.955 23.445 1.00 43.97 280 PHE A CA 1
ATOM 2143 C C . PHE A 1 280 ? 2.275 -11.132 22.316 1.00 43.97 280 PHE A C 1
ATOM 2145 O O . PHE A 1 280 ? 1.242 -10.476 22.306 1.00 43.97 280 PHE A O 1
ATOM 2152 N N . GLY A 1 281 ? 2.587 -12.022 21.367 1.00 48.25 281 GLY A N 1
ATOM 2153 C CA . GLY A 1 281 ? 1.763 -12.384 20.207 1.00 48.25 281 GLY A CA 1
ATOM 2154 C C . GLY A 1 281 ? 0.462 -13.110 20.564 1.00 48.25 281 GLY A C 1
ATOM 2155 O O . GLY A 1 281 ? 0.178 -14.179 20.033 1.00 48.25 281 GLY A O 1
ATOM 2156 N N . ILE A 1 282 ? -0.324 -12.542 21.473 1.00 43.97 282 ILE A N 1
ATOM 2157 C CA . ILE A 1 282 ? -1.672 -12.974 21.813 1.00 43.97 282 ILE A CA 1
ATOM 2158 C C . ILE A 1 282 ? -2.609 -12.077 21.002 1.00 43.97 282 ILE A C 1
ATOM 2160 O O . ILE A 1 282 ? -2.892 -10.943 21.383 1.00 43.97 282 ILE A O 1
ATOM 2164 N N . TRP A 1 283 ? -3.042 -12.594 19.853 1.00 50.28 283 TRP A N 1
ATOM 2165 C CA . TRP A 1 283 ? -3.749 -11.889 18.772 1.00 50.28 283 TRP A CA 1
ATOM 2166 C C . TRP A 1 283 ? -5.138 -11.317 19.127 1.00 50.28 283 TRP A C 1
ATOM 2168 O O . TRP A 1 283 ? -5.816 -10.806 18.257 1.00 50.28 283 TRP A O 1
ATOM 2178 N N . ASN A 1 284 ? -5.569 -11.355 20.391 1.00 55.06 284 ASN A N 1
ATOM 2179 C CA . ASN A 1 284 ? -6.831 -10.759 20.853 1.00 55.06 284 ASN A CA 1
ATOM 2180 C C . ASN A 1 284 ? -6.665 -10.176 22.265 1.00 55.06 284 ASN A C 1
ATOM 2182 O O . ASN A 1 284 ? -7.391 -10.530 23.196 1.00 55.06 284 ASN A O 1
ATOM 2186 N N . SER A 1 285 ? -5.629 -9.362 22.468 1.00 63.34 285 SER A N 1
ATOM 2187 C CA . SER A 1 285 ? -5.356 -8.770 23.778 1.00 63.34 285 SER A CA 1
ATOM 2188 C C . SER A 1 285 ? -6.230 -7.535 23.976 1.00 63.34 285 SER A C 1
ATOM 2190 O O . SER A 1 285 ? -5.997 -6.513 23.341 1.00 63.34 285 SER A O 1
ATOM 2192 N N . PHE A 1 286 ? -7.225 -7.627 24.858 1.00 80.62 286 PHE A N 1
ATOM 2193 C CA . PHE A 1 286 ? -7.909 -6.454 25.399 1.00 80.62 286 PHE A CA 1
ATOM 2194 C C . PHE A 1 286 ? -7.404 -6.172 26.816 1.00 80.62 286 PHE A C 1
ATOM 2196 O O . PHE A 1 286 ? -6.990 -7.083 27.541 1.00 80.62 286 PHE A O 1
ATOM 2203 N N . ALA A 1 287 ? -7.464 -4.910 27.219 1.00 85.25 287 ALA A N 1
ATOM 2204 C CA . ALA A 1 287 ? -7.134 -4.461 28.562 1.00 85.25 287 ALA A CA 1
ATOM 2205 C C . ALA A 1 287 ? -8.404 -4.021 29.285 1.00 85.25 287 ALA A C 1
ATOM 2207 O O . ALA A 1 287 ? -9.243 -3.348 28.696 1.00 85.25 287 ALA A O 1
ATOM 2208 N N . VAL A 1 288 ? -8.552 -4.354 30.565 1.00 88.94 288 VAL A N 1
ATOM 2209 C CA . VAL A 1 288 ? -9.559 -3.703 31.416 1.00 88.94 288 VAL A CA 1
ATOM 2210 C C . VAL A 1 288 ? -8.907 -2.452 31.996 1.00 88.94 288 VAL A C 1
ATOM 2212 O O . VAL A 1 288 ? -7.943 -2.566 32.752 1.00 88.94 288 VAL A O 1
ATOM 2215 N N . LEU A 1 289 ? -9.394 -1.273 31.609 1.00 88.06 289 LEU A N 1
ATOM 2216 C CA . LEU A 1 289 ? -8.844 0.015 32.044 1.00 88.06 289 LEU A CA 1
ATOM 2217 C C . LEU A 1 289 ? -9.454 0.476 33.368 1.00 88.06 289 LEU A C 1
ATOM 2219 O O . LEU A 1 289 ? -8.755 0.970 34.250 1.00 88.06 289 LEU A O 1
ATOM 2223 N N . GLU A 1 290 ? -10.765 0.303 33.508 1.00 90.88 290 GLU A N 1
ATOM 2224 C CA . GLU A 1 290 ? -11.524 0.715 34.683 1.00 90.88 290 GLU A CA 1
ATOM 2225 C C . GLU A 1 290 ? -12.599 -0.330 34.971 1.00 90.88 290 GLU A C 1
ATOM 2227 O O . GLU A 1 290 ? -13.276 -0.797 34.058 1.00 90.88 290 GLU A O 1
ATOM 2232 N N . GLU A 1 291 ? -12.780 -0.694 36.236 1.00 92.94 291 GLU A N 1
ATOM 2233 C CA . GLU A 1 291 ? -13.851 -1.588 36.667 1.00 92.94 291 GLU A CA 1
ATOM 2234 C C . GLU A 1 291 ? -14.429 -1.083 37.988 1.00 92.94 291 GLU A C 1
ATOM 2236 O O . GLU A 1 291 ? -13.709 -0.855 38.963 1.00 92.94 291 GLU A O 1
ATOM 2241 N N . ASN A 1 292 ? -15.745 -0.901 38.019 1.00 92.06 292 ASN A N 1
ATOM 2242 C CA . ASN A 1 292 ? -16.503 -0.660 39.237 1.00 92.06 292 ASN A CA 1
ATOM 2243 C C . ASN A 1 292 ? -17.759 -1.543 39.257 1.00 92.06 292 ASN A C 1
ATOM 2245 O O . ASN A 1 292 ? -17.977 -2.365 38.371 1.00 92.06 292 ASN A O 1
ATOM 2249 N N . SER A 1 293 ? -18.592 -1.394 40.288 1.00 89.56 293 SER A N 1
ATOM 2250 C CA . SER A 1 293 ? -19.792 -2.222 40.466 1.00 89.56 293 SER A CA 1
ATOM 2251 C C . SER A 1 293 ? -20.834 -2.081 39.351 1.00 89.56 293 SER A C 1
ATOM 2253 O O . SER A 1 293 ? -21.656 -2.976 39.192 1.00 89.56 293 SER A O 1
ATOM 2255 N N . HIS A 1 294 ? -20.817 -0.985 38.589 1.00 90.44 294 HIS A N 1
ATOM 2256 C CA . HIS A 1 294 ? -21.849 -0.660 37.602 1.00 90.44 294 HIS A CA 1
ATOM 2257 C C . HIS A 1 294 ? -21.379 -0.842 36.159 1.00 90.44 294 HIS A C 1
ATOM 2259 O O . HIS A 1 294 ? -22.177 -1.188 35.284 1.00 90.44 294 HIS A O 1
ATOM 2265 N N . TYR A 1 295 ? -20.102 -0.575 35.891 1.00 94.19 295 TYR A N 1
ATOM 2266 C CA . TYR A 1 295 ? -19.526 -0.701 34.562 1.00 94.19 295 TYR A CA 1
ATOM 2267 C C . TYR A 1 295 ? -18.050 -1.092 34.594 1.00 94.19 295 TYR A C 1
ATOM 2269 O O . TYR A 1 295 ? -17.335 -0.853 35.568 1.00 94.19 295 TYR A O 1
ATOM 2277 N N . LYS A 1 296 ? -17.589 -1.625 33.464 1.00 95.44 296 LYS A N 1
ATOM 2278 C CA . LYS A 1 296 ? -16.173 -1.787 33.133 1.00 95.44 296 LYS A CA 1
ATOM 2279 C C . LYS A 1 296 ? -15.868 -1.111 31.798 1.00 95.44 296 LYS A C 1
ATOM 2281 O O . LYS A 1 296 ? -16.691 -1.165 30.883 1.00 95.44 296 LYS A O 1
ATOM 2286 N N . ILE A 1 297 ? -14.713 -0.464 31.699 1.00 96.00 297 ILE A N 1
ATOM 2287 C CA . ILE A 1 297 ? -14.170 0.075 30.453 1.00 96.00 297 ILE A CA 1
ATOM 2288 C C . ILE A 1 297 ? -13.059 -0.859 30.001 1.00 96.00 297 ILE A C 1
ATOM 2290 O O . ILE A 1 297 ? -12.104 -1.098 30.743 1.00 96.00 297 ILE A O 1
ATOM 2294 N N . ILE A 1 298 ? -13.200 -1.391 28.792 1.00 95.75 298 ILE A N 1
ATOM 2295 C CA . ILE A 1 298 ? -12.169 -2.198 28.146 1.00 95.75 298 ILE A CA 1
ATOM 2296 C C . ILE A 1 298 ? -11.578 -1.444 26.961 1.00 95.75 298 ILE A C 1
ATOM 2298 O O . ILE A 1 298 ? -12.302 -0.745 26.259 1.00 95.75 298 ILE A O 1
ATOM 2302 N N . GLU A 1 299 ? -10.283 -1.608 26.736 1.00 95.56 299 GLU A N 1
ATOM 2303 C CA . GLU A 1 299 ? -9.575 -1.173 25.535 1.00 95.56 299 GLU A CA 1
ATOM 2304 C C . GLU A 1 299 ? -9.306 -2.386 24.658 1.00 95.56 299 GLU A C 1
ATOM 2306 O O . GLU A 1 299 ? -8.819 -3.413 25.138 1.00 95.56 299 GLU A O 1
ATOM 2311 N N . ALA A 1 300 ? -9.649 -2.273 23.383 1.00 95.94 300 ALA A N 1
ATOM 2312 C CA . ALA A 1 300 ? -9.496 -3.329 22.400 1.00 95.94 300 ALA A CA 1
ATOM 2313 C C . ALA A 1 300 ? -9.013 -2.743 21.072 1.00 95.94 300 ALA A C 1
ATOM 2315 O O . ALA A 1 300 ? -8.988 -1.526 20.882 1.00 95.94 300 ALA A O 1
ATOM 2316 N N . SER A 1 301 ? -8.629 -3.621 20.151 1.00 96.38 301 SER A N 1
ATOM 2317 C CA . SER A 1 301 ? -8.290 -3.242 18.787 1.00 96.38 301 SER A CA 1
ATOM 2318 C C . SER A 1 301 ? -8.871 -4.223 17.778 1.00 96.38 301 SER A C 1
ATOM 2320 O O . SER A 1 301 ? -9.135 -5.383 18.093 1.00 96.38 301 SER A O 1
ATOM 2322 N N . CYS A 1 302 ? -9.091 -3.733 16.563 1.00 96.69 302 CYS A N 1
ATOM 2323 C CA . CYS A 1 302 ? -9.476 -4.529 15.402 1.00 96.69 302 CYS A CA 1
ATOM 2324 C C . CYS A 1 302 ? -8.783 -3.980 14.150 1.00 96.69 302 CYS A C 1
ATOM 2326 O O . CYS A 1 302 ? -8.262 -2.866 14.164 1.00 96.69 302 CYS A O 1
ATOM 2328 N N . ASN A 1 303 ? -8.773 -4.744 13.065 1.00 97.06 303 ASN A N 1
ATOM 2329 C CA . ASN A 1 303 ? -8.401 -4.251 11.739 1.00 97.06 303 ASN A CA 1
ATOM 2330 C C . ASN A 1 303 ? -9.417 -4.761 10.706 1.00 97.06 303 ASN A C 1
ATOM 2332 O O . ASN A 1 303 ? -10.324 -5.523 11.047 1.00 97.06 303 ASN A O 1
ATOM 2336 N N . ALA A 1 304 ? -9.280 -4.354 9.443 1.00 96.44 304 ALA A N 1
ATOM 2337 C CA . ALA A 1 304 ? -10.250 -4.715 8.406 1.00 96.44 304 ALA A CA 1
ATOM 2338 C C . ALA A 1 304 ? -10.384 -6.224 8.142 1.00 96.44 304 ALA A C 1
ATOM 2340 O O . ALA A 1 304 ? -11.402 -6.668 7.616 1.00 96.44 304 ALA A O 1
ATOM 2341 N N . ASN A 1 305 ? -9.377 -7.013 8.515 1.00 95.44 305 ASN A N 1
ATOM 2342 C CA . ASN A 1 305 ? -9.357 -8.459 8.318 1.00 95.44 305 ASN A CA 1
ATOM 2343 C C . ASN A 1 305 ? -9.680 -9.238 9.603 1.00 95.44 305 ASN A C 1
ATOM 2345 O O . ASN A 1 305 ? -9.998 -10.425 9.538 1.00 95.44 305 ASN A O 1
ATOM 2349 N N . GLU A 1 306 ? -9.595 -8.588 10.764 1.00 95.94 306 GLU A N 1
ATOM 2350 C CA . GLU A 1 306 ? -9.681 -9.215 12.081 1.00 95.94 306 GLU A CA 1
ATOM 2351 C C . GLU A 1 306 ? -10.594 -8.386 12.995 1.00 95.94 306 GLU A C 1
ATOM 2353 O O . GLU A 1 306 ? -10.133 -7.445 13.657 1.00 95.94 306 GLU A O 1
ATOM 2358 N N . PRO A 1 307 ? -11.903 -8.703 13.029 1.00 97.19 307 PRO A N 1
ATOM 2359 C CA . PRO A 1 307 ? -12.829 -8.046 13.936 1.00 97.19 307 PRO A CA 1
ATOM 2360 C C . PRO A 1 307 ? -12.560 -8.468 15.384 1.00 97.19 307 PRO A C 1
ATOM 2362 O O . PRO A 1 307 ? -12.156 -9.597 15.672 1.00 97.19 307 PRO A O 1
ATOM 2365 N N . PHE A 1 308 ? -12.853 -7.569 16.317 1.00 96.62 308 PHE A N 1
ATOM 2366 C CA . PHE A 1 308 ? -12.807 -7.861 17.742 1.00 96.62 308 PHE A CA 1
ATOM 2367 C C . PHE A 1 308 ? -14.109 -8.526 18.191 1.00 96.62 308 PHE A C 1
ATOM 2369 O O . PHE A 1 308 ? -15.193 -7.997 17.951 1.00 96.62 308 PHE A O 1
ATOM 2376 N N . ILE A 1 309 ? -14.006 -9.659 18.890 1.00 96.31 309 ILE A N 1
ATOM 2377 C CA . ILE A 1 309 ? -15.159 -10.412 19.398 1.00 96.31 309 ILE A CA 1
ATOM 2378 C C . ILE A 1 309 ? -15.138 -10.446 20.926 1.00 96.31 309 ILE A C 1
ATOM 2380 O O . ILE A 1 309 ? -14.136 -10.824 21.534 1.00 96.31 309 ILE A O 1
ATOM 2384 N N . TYR A 1 310 ? -16.272 -10.123 21.548 1.00 96.06 310 TYR A N 1
ATOM 2385 C CA . TYR A 1 310 ? -16.446 -10.142 22.998 1.00 96.06 310 TYR A CA 1
ATOM 2386 C C . TYR A 1 310 ? -17.728 -10.875 23.412 1.00 96.06 310 TYR A C 1
ATOM 2388 O O . TYR A 1 310 ? -18.821 -10.550 22.950 1.00 96.06 310 TYR A O 1
ATOM 2396 N N . ASP A 1 311 ? -17.606 -11.854 24.310 1.00 96.69 311 ASP A N 1
ATOM 2397 C CA . ASP A 1 311 ? -18.743 -12.581 24.885 1.00 96.69 311 ASP A CA 1
ATOM 2398 C C . ASP A 1 311 ? -19.402 -11.760 26.005 1.00 96.69 311 ASP A C 1
ATOM 2400 O O . ASP A 1 311 ? -18.841 -11.600 27.091 1.00 96.69 311 ASP A O 1
ATOM 2404 N N . LEU A 1 312 ? -20.610 -11.260 25.747 1.00 96.69 312 LEU A N 1
ATOM 2405 C CA . LEU A 1 312 ? -21.422 -10.532 26.717 1.00 96.69 312 LEU A CA 1
ATOM 2406 C C . LEU A 1 312 ? -22.134 -11.497 27.664 1.00 96.69 312 LEU A C 1
ATOM 2408 O O . LEU A 1 312 ? -22.685 -12.525 27.259 1.00 96.69 312 LEU A O 1
ATOM 2412 N N . LYS A 1 313 ? -22.168 -11.139 28.945 1.00 96.12 313 LYS A N 1
ATOM 2413 C CA . LYS A 1 313 ? -23.008 -11.822 29.932 1.00 96.12 313 LYS A CA 1
ATOM 2414 C C . LYS A 1 313 ? -24.467 -11.398 29.760 1.00 96.12 313 LYS A C 1
ATOM 2416 O O . LYS A 1 313 ? -24.775 -10.345 29.206 1.00 96.12 313 LYS A O 1
ATOM 2421 N N . GLU A 1 314 ? -25.380 -12.228 30.254 1.00 94.81 314 GLU A N 1
ATOM 2422 C CA . GLU A 1 314 ? -26.808 -11.910 30.251 1.00 94.81 314 GLU A CA 1
ATOM 2423 C C . GLU A 1 314 ? -27.064 -10.582 30.982 1.00 94.81 314 GLU A C 1
ATOM 2425 O O . GLU A 1 314 ? -26.592 -10.379 32.098 1.00 94.81 314 GLU A O 1
ATOM 2430 N N . GLY A 1 315 ? -27.772 -9.661 30.322 1.00 93.62 315 GLY A N 1
ATOM 2431 C CA . GLY A 1 315 ? -28.069 -8.333 30.860 1.00 93.62 315 GLY A CA 1
ATOM 2432 C C . GLY A 1 315 ? -26.946 -7.295 30.733 1.00 93.62 315 GLY A C 1
ATOM 2433 O O . GLY A 1 315 ? -27.171 -6.148 31.116 1.00 93.62 315 GLY A O 1
ATOM 2434 N N . GLU A 1 316 ? -25.770 -7.629 30.188 1.00 95.94 316 GLU A N 1
ATOM 2435 C CA . GLU A 1 316 ? -24.756 -6.616 29.864 1.00 95.94 316 GLU A CA 1
ATOM 2436 C C . GLU A 1 316 ? -25.187 -5.778 28.646 1.00 95.94 316 GLU A C 1
ATOM 2438 O O . GLU A 1 316 ? -25.698 -6.287 27.648 1.00 95.94 316 GLU A O 1
ATOM 2443 N N . GLN A 1 317 ? -24.959 -4.469 28.730 1.00 95.94 317 GLN A N 1
ATOM 2444 C CA . GLN A 1 317 ? -25.102 -3.510 27.638 1.00 95.94 317 GLN A CA 1
ATOM 2445 C C . GLN A 1 317 ? -23.731 -2.947 27.281 1.00 95.94 317 GLN A C 1
ATOM 2447 O O . GLN A 1 317 ? -22.877 -2.806 28.156 1.00 95.94 317 GLN A O 1
ATOM 2452 N N . VAL A 1 318 ? -23.534 -2.597 26.012 1.00 97.00 318 VAL A N 1
ATOM 2453 C CA . VAL A 1 318 ? -22.277 -2.042 25.498 1.00 97.00 318 VAL A CA 1
ATOM 2454 C C . VAL A 1 318 ? -22.533 -0.683 24.871 1.00 97.00 318 VAL A C 1
ATOM 2456 O O . VAL A 1 318 ? -23.491 -0.511 24.120 1.00 97.00 318 VAL A O 1
ATOM 2459 N N . SER A 1 319 ? -21.636 0.260 25.129 1.00 96.69 319 SER A N 1
ATOM 2460 C CA . SER A 1 319 ? -21.554 1.530 24.411 1.00 96.69 319 SER A CA 1
ATOM 2461 C C . SER A 1 319 ? -20.099 1.876 24.107 1.00 96.69 319 SER A C 1
ATOM 2463 O O . SER A 1 319 ? -19.233 1.683 24.962 1.00 96.69 319 SER A O 1
ATOM 2465 N N . LEU A 1 320 ? -19.840 2.429 22.924 1.00 98.12 320 LEU A N 1
ATOM 2466 C CA . LEU A 1 320 ? -18.550 3.019 22.575 1.00 98.12 320 LEU A CA 1
ATOM 2467 C C . LEU A 1 320 ? -18.278 4.255 23.449 1.00 98.12 320 LEU A C 1
ATOM 2469 O O . LEU A 1 320 ? -19.166 5.089 23.640 1.00 98.12 320 LEU A O 1
ATOM 2473 N N . VAL A 1 321 ? -17.062 4.378 23.982 1.00 97.56 321 VAL A N 1
ATOM 2474 C CA . VAL A 1 321 ? -16.610 5.614 24.633 1.00 97.56 321 VAL A CA 1
ATOM 2475 C C . VAL A 1 321 ? -16.313 6.639 23.538 1.00 97.56 321 VAL A C 1
ATOM 2477 O O . VAL A 1 321 ? -15.469 6.389 22.678 1.00 97.56 321 VAL A O 1
ATOM 2480 N N . GLN A 1 322 ? -17.016 7.773 23.545 1.00 97.62 322 GLN A N 1
ATOM 2481 C CA . GLN A 1 322 ? -16.876 8.785 22.494 1.00 97.62 322 GLN A CA 1
ATOM 2482 C C . GLN A 1 322 ? -15.453 9.339 22.411 1.00 97.62 322 GLN A C 1
ATOM 2484 O O . GLN A 1 322 ? -14.852 9.658 23.438 1.00 97.62 322 GLN A O 1
ATOM 2489 N N . GLY A 1 323 ? -14.939 9.477 21.189 1.00 97.38 323 GLY A N 1
ATOM 2490 C CA . GLY A 1 323 ? -13.582 9.953 20.938 1.00 97.38 323 GLY A CA 1
ATOM 2491 C C . GLY A 1 323 ? -12.498 8.963 21.363 1.00 97.38 323 GLY A C 1
ATOM 2492 O O . GLY A 1 323 ? -11.357 9.366 21.561 1.00 97.38 323 GLY A O 1
ATOM 2493 N N . SER A 1 324 ? -12.822 7.677 21.522 1.00 97.75 324 SER A N 1
ATOM 2494 C CA . SER A 1 324 ? -11.823 6.647 21.841 1.00 97.75 324 SER A CA 1
ATOM 2495 C C . SER A 1 324 ? -11.242 5.948 20.615 1.00 97.75 324 SER A C 1
ATOM 2497 O O . SER A 1 324 ? -10.298 5.183 20.765 1.00 97.75 324 SER A O 1
ATOM 2499 N N . VAL A 1 325 ? -11.785 6.178 19.416 1.00 98.19 325 VAL A N 1
ATOM 2500 C CA . VAL A 1 325 ? -11.361 5.460 18.207 1.00 98.19 325 VAL A CA 1
ATOM 2501 C C . VAL A 1 325 ? -10.115 6.102 17.602 1.00 98.19 325 VAL A C 1
ATOM 2503 O O . VAL A 1 325 ? -10.172 7.241 17.146 1.00 98.19 325 VAL A O 1
ATOM 2506 N N . HIS A 1 326 ? -8.991 5.391 17.554 1.00 97.31 326 HIS A N 1
ATOM 2507 C CA . HIS A 1 326 ? -7.730 5.928 17.030 1.00 97.31 326 HIS A CA 1
ATOM 2508 C C . HIS A 1 326 ? -6.840 4.849 16.392 1.00 97.31 326 HIS A C 1
ATOM 2510 O O . HIS A 1 326 ? -7.006 3.658 16.642 1.00 97.31 326 HIS A O 1
ATOM 2516 N N . THR A 1 327 ? -5.875 5.257 15.568 1.00 96.38 327 THR A N 1
ATOM 2517 C CA . THR A 1 327 ? -4.728 4.423 15.162 1.00 96.38 327 THR A CA 1
ATOM 2518 C C . THR A 1 327 ? -3.520 4.731 16.051 1.00 96.38 327 THR A C 1
ATOM 2520 O O . THR A 1 327 ? -3.625 5.500 17.008 1.00 96.38 327 THR A O 1
ATOM 2523 N N . GLU A 1 328 ? -2.350 4.155 15.765 1.00 94.62 328 GLU A N 1
ATOM 2524 C CA . GLU A 1 328 ? -1.111 4.556 16.453 1.00 94.62 328 GLU A CA 1
ATOM 2525 C C . GLU A 1 328 ? -0.721 6.019 16.175 1.00 94.62 328 GLU A C 1
ATOM 2527 O O . GLU A 1 328 ? -0.040 6.637 16.991 1.00 94.62 328 GLU A O 1
ATOM 2532 N N . GLU A 1 329 ? -1.149 6.573 15.039 1.00 95.06 329 GLU A N 1
ATOM 2533 C CA . GLU A 1 329 ? -0.683 7.874 14.553 1.00 95.06 329 GLU A CA 1
ATOM 2534 C C . GLU A 1 329 ? -1.706 8.995 14.740 1.00 95.06 329 GLU A C 1
ATOM 2536 O O . GLU A 1 329 ? -1.323 10.155 14.901 1.00 95.06 329 GLU A O 1
ATOM 2541 N N . LYS A 1 330 ? -3.008 8.681 14.704 1.00 96.06 330 LYS A N 1
ATOM 2542 C CA . LYS A 1 330 ? -4.052 9.711 14.722 1.00 96.06 330 LYS A CA 1
ATOM 2543 C C . LYS A 1 330 ? -5.374 9.250 15.319 1.00 96.06 330 LYS A C 1
ATOM 2545 O O . LYS A 1 330 ? -5.742 8.079 15.268 1.00 96.06 330 LYS A O 1
ATOM 2550 N N . GLN A 1 331 ? -6.124 10.226 15.820 1.00 97.69 331 GLN A N 1
ATOM 2551 C CA . GLN A 1 331 ? -7.515 10.061 16.222 1.00 97.69 331 GLN A CA 1
ATOM 2552 C C . GLN A 1 331 ? -8.409 9.868 14.988 1.00 97.69 331 GLN A C 1
ATOM 2554 O O . GLN A 1 331 ? -8.259 10.578 13.992 1.00 97.69 331 GLN A O 1
ATOM 2559 N N . LEU A 1 332 ? -9.365 8.945 15.073 1.00 97.75 332 LEU A N 1
ATOM 2560 C CA . LEU A 1 332 ? -10.386 8.705 14.057 1.00 97.75 332 LEU A CA 1
ATOM 2561 C C . LEU A 1 332 ? -11.768 9.162 14.545 1.00 97.75 332 LEU A C 1
ATOM 2563 O O . LEU A 1 332 ? -11.984 9.454 15.723 1.00 97.75 332 LEU A O 1
ATOM 2567 N N . ASN A 1 333 ? -12.717 9.231 13.613 1.00 98.25 333 ASN A N 1
ATOM 2568 C CA . ASN A 1 333 ? -14.126 9.411 13.944 1.00 98.25 333 ASN A CA 1
ATOM 2569 C C . ASN A 1 333 ? -14.679 8.124 14.576 1.00 98.25 333 ASN A C 1
ATOM 2571 O O . ASN A 1 333 ? -14.335 7.030 14.134 1.00 98.25 333 ASN A O 1
ATOM 2575 N N . ASP A 1 334 ? -15.589 8.246 15.541 1.00 98.31 334 ASP A N 1
ATOM 2576 C CA . ASP A 1 334 ? -16.243 7.098 16.181 1.00 98.31 334 ASP A CA 1
ATOM 2577 C C . ASP A 1 334 ? -16.978 6.184 15.178 1.00 98.31 334 ASP A C 1
ATOM 2579 O O . ASP A 1 334 ? -17.084 4.980 15.396 1.00 98.31 334 ASP A O 1
ATOM 2583 N N . ASN A 1 335 ? -17.419 6.731 14.039 1.00 98.00 335 ASN A N 1
ATOM 2584 C CA . ASN A 1 335 ? -18.049 5.985 12.946 1.00 98.00 335 ASN A CA 1
ATOM 2585 C C . ASN A 1 335 ? -17.061 5.146 12.112 1.00 98.00 335 ASN A C 1
ATOM 2587 O O . ASN A 1 335 ? -17.489 4.437 11.205 1.00 98.00 335 ASN A O 1
ATOM 2591 N N . ALA A 1 336 ? -15.750 5.226 12.373 1.00 98.06 336 ALA A N 1
ATOM 2592 C CA . ALA A 1 336 ? -14.749 4.392 11.702 1.00 98.06 336 ALA A CA 1
ATOM 2593 C C . ALA A 1 336 ? -14.825 2.914 12.130 1.00 98.06 336 ALA A C 1
ATOM 2595 O O . ALA A 1 336 ? -14.186 2.058 11.516 1.00 98.06 336 ALA A O 1
ATOM 2596 N N . ILE A 1 337 ? -15.601 2.607 13.173 1.00 98.50 337 ILE A N 1
ATOM 2597 C CA . ILE A 1 337 ? -15.900 1.244 13.606 1.00 98.50 337 ILE A CA 1
ATOM 2598 C C . ILE A 1 337 ? -17.408 0.985 13.566 1.00 98.50 337 ILE A C 1
ATOM 2600 O O . ILE A 1 337 ? -18.226 1.878 13.777 1.00 98.50 337 ILE A O 1
ATOM 2604 N N . ALA A 1 338 ? -17.774 -0.269 13.334 1.00 98.44 338 ALA A N 1
ATOM 2605 C CA . ALA A 1 338 ? -19.139 -0.764 13.405 1.00 98.44 338 ALA A CA 1
ATOM 2606 C C . ALA A 1 338 ? -19.257 -1.753 14.566 1.00 98.44 338 ALA A C 1
ATOM 2608 O O . ALA A 1 338 ? -18.425 -2.650 14.703 1.00 98.44 338 ALA A O 1
ATOM 2609 N N . LEU A 1 339 ? -20.291 -1.581 15.393 1.00 98.31 339 LEU A N 1
ATOM 2610 C CA . LEU A 1 339 ? -20.610 -2.462 16.515 1.00 98.31 339 LEU A CA 1
ATOM 2611 C C . LEU A 1 339 ? -21.854 -3.279 16.165 1.00 98.31 339 LEU A C 1
ATOM 2613 O O . LEU A 1 339 ? -22.905 -2.714 15.862 1.00 98.31 339 LEU A O 1
ATOM 2617 N N . GLU A 1 340 ? -21.761 -4.598 16.275 1.00 98.19 340 GLU A N 1
ATOM 2618 C CA . GLU A 1 340 ? -22.882 -5.504 16.056 1.00 98.19 340 GLU A CA 1
ATOM 2619 C C . GLU A 1 340 ? -23.012 -6.491 17.220 1.00 98.19 340 GLU A C 1
ATOM 2621 O O . GLU A 1 340 ? -22.025 -7.046 17.694 1.00 98.19 340 GLU A O 1
ATOM 2626 N N . ILE A 1 341 ? -24.236 -6.716 17.710 1.00 97.44 341 ILE A N 1
ATOM 2627 C CA . ILE A 1 341 ? -24.498 -7.672 18.794 1.00 97.44 341 ILE A CA 1
ATOM 2628 C C . ILE A 1 341 ? -25.380 -8.801 18.267 1.00 97.44 341 ILE A C 1
ATOM 2630 O O . ILE A 1 341 ? -26.529 -8.583 17.880 1.00 97.44 341 ILE A O 1
ATOM 2634 N N . LYS A 1 342 ? -24.858 -10.029 18.294 1.00 97.62 342 LYS A N 1
ATOM 2635 C CA . LYS A 1 342 ? -25.551 -11.250 17.861 1.00 97.62 342 LYS A CA 1
ATOM 2636 C C . LYS A 1 342 ? -25.333 -12.358 18.879 1.00 97.62 342 LYS A C 1
ATOM 2638 O O . LYS A 1 342 ? -24.199 -12.695 19.188 1.00 97.62 342 LYS A O 1
ATOM 2643 N N . ASN A 1 343 ? -26.405 -12.981 19.370 1.00 96.50 343 ASN A N 1
ATOM 2644 C CA . ASN A 1 343 ? -26.324 -14.132 20.286 1.00 96.50 343 ASN A CA 1
ATOM 2645 C C . ASN A 1 343 ? -25.427 -13.880 21.520 1.00 96.50 343 ASN A C 1
ATOM 2647 O O . ASN A 1 343 ? -24.590 -14.718 21.850 1.00 96.50 343 ASN A O 1
ATOM 2651 N N . ASN A 1 344 ? -25.571 -12.719 22.169 1.00 96.25 344 ASN A N 1
ATOM 2652 C CA . ASN A 1 344 ? -24.713 -12.269 23.277 1.00 96.25 344 ASN A CA 1
ATOM 2653 C C . ASN A 1 344 ? -23.212 -12.189 22.931 1.00 96.25 344 ASN A C 1
ATOM 2655 O O . ASN A 1 344 ? -22.373 -12.219 23.822 1.00 96.25 344 ASN A O 1
ATOM 2659 N N . LYS A 1 345 ? -22.853 -12.067 21.653 1.00 97.69 345 LYS A N 1
ATOM 2660 C CA . LYS A 1 345 ? -21.505 -11.702 21.215 1.00 97.69 345 LYS A CA 1
ATOM 2661 C C . LYS A 1 345 ? -21.544 -10.307 20.627 1.00 97.69 345 LYS A C 1
ATOM 2663 O O . LYS A 1 345 ? -22.367 -10.038 19.754 1.00 97.69 345 LYS A O 1
ATOM 2668 N N . LEU A 1 346 ? -20.671 -9.446 21.123 1.00 97.31 346 LEU A N 1
ATOM 2669 C CA . LEU A 1 346 ? -20.323 -8.196 20.473 1.00 97.31 346 LEU A CA 1
ATOM 2670 C C . LEU A 1 346 ? -19.242 -8.482 19.434 1.00 97.31 346 LEU A C 1
ATOM 2672 O O . LEU A 1 346 ? -18.236 -9.116 19.747 1.00 97.31 346 LEU A O 1
ATOM 2676 N N . GLU A 1 347 ? -19.446 -7.969 18.235 1.00 97.62 347 GLU A N 1
ATOM 2677 C CA . GLU A 1 347 ? -18.471 -7.905 17.160 1.00 97.62 347 GLU A CA 1
ATOM 2678 C C . GLU A 1 347 ? -18.196 -6.433 16.849 1.00 97.62 347 GLU A C 1
ATOM 2680 O O . GLU A 1 347 ? -19.126 -5.653 16.634 1.00 97.62 347 GLU A O 1
ATOM 2685 N N . VAL A 1 348 ? -16.923 -6.044 16.875 1.00 97.94 348 VAL A N 1
ATOM 2686 C CA . VAL A 1 348 ? -16.468 -4.715 16.467 1.00 97.94 348 VAL A CA 1
ATOM 2687 C C . VAL A 1 348 ? -15.570 -4.872 15.255 1.00 97.94 348 VAL A C 1
ATOM 2689 O O . VAL A 1 348 ? -14.527 -5.521 15.323 1.00 97.94 348 VAL A O 1
ATOM 2692 N N . SER A 1 349 ? -15.987 -4.278 14.146 1.00 97.94 349 SER A N 1
ATOM 2693 C CA . SER A 1 349 ? -15.269 -4.325 12.872 1.00 97.94 349 SER A CA 1
ATOM 2694 C C . SER A 1 349 ? -14.940 -2.919 12.390 1.00 97.94 349 SER A C 1
ATOM 2696 O O . SER A 1 349 ? -15.612 -1.959 12.764 1.00 97.94 349 SER A O 1
ATOM 2698 N N . THR A 1 350 ? -13.948 -2.795 11.520 1.00 98.19 350 THR A N 1
ATOM 2699 C CA . THR A 1 350 ? -13.620 -1.546 10.832 1.00 98.19 350 THR A CA 1
ATOM 2700 C C . THR A 1 350 ? -13.361 -1.832 9.360 1.00 98.19 350 THR A C 1
ATOM 2702 O O . THR A 1 350 ? -12.912 -2.916 9.016 1.00 98.19 350 THR A O 1
ATOM 2705 N N . ASN A 1 351 ? -13.640 -0.876 8.480 1.00 97.88 351 ASN A N 1
ATOM 2706 C CA . ASN A 1 351 ? -13.187 -0.888 7.086 1.00 97.88 351 ASN A CA 1
ATOM 2707 C C . ASN A 1 351 ? -12.075 0.147 6.846 1.00 97.88 351 ASN A C 1
ATOM 2709 O O . ASN A 1 351 ? -11.771 0.473 5.699 1.00 97.88 351 ASN A O 1
ATOM 2713 N N . TYR A 1 352 ? -11.509 0.691 7.925 1.00 97.81 352 TYR A N 1
ATOM 2714 C CA . TYR A 1 352 ? -10.473 1.702 7.861 1.00 97.81 352 TYR A CA 1
ATOM 2715 C C . TYR A 1 352 ? -9.210 1.152 7.185 1.00 97.81 352 TYR A C 1
ATOM 2717 O O . TYR A 1 352 ? -8.747 0.050 7.490 1.00 97.81 352 TYR A O 1
ATOM 2725 N N . LEU A 1 353 ? -8.662 1.942 6.265 1.00 97.25 353 LEU A N 1
ATOM 2726 C CA . LEU A 1 353 ? -7.446 1.645 5.522 1.00 97.25 353 LEU A CA 1
ATOM 2727 C C . LEU A 1 353 ? -6.643 2.923 5.304 1.00 97.25 353 LEU A C 1
ATOM 2729 O O . LEU A 1 353 ? -7.189 4.028 5.313 1.00 97.25 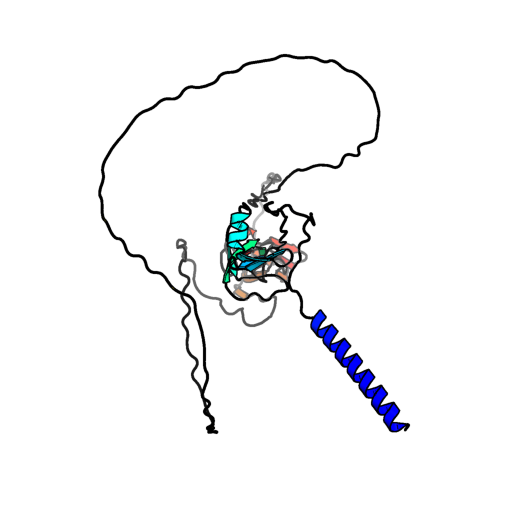353 LEU A O 1
ATOM 2733 N N . GLU A 1 354 ? -5.347 2.757 5.090 1.00 96.00 354 GLU A N 1
ATOM 2734 C CA . GLU A 1 354 ? -4.430 3.826 4.709 1.00 96.00 354 GLU A CA 1
ATOM 2735 C C . GLU A 1 354 ? -3.793 3.470 3.370 1.00 96.00 354 GLU A C 1
ATOM 2737 O O . GLU A 1 354 ? -3.397 2.325 3.157 1.00 96.00 354 GLU A O 1
ATOM 2742 N N . SER A 1 355 ? -3.736 4.442 2.460 1.00 95.25 355 SER A N 1
ATOM 2743 C CA . SER A 1 355 ? -3.129 4.291 1.140 1.00 95.25 355 SER A CA 1
ATOM 2744 C C . SER A 1 355 ? -1.870 5.140 1.070 1.00 95.25 355 SER A C 1
ATOM 2746 O O . SER A 1 355 ? -1.888 6.312 1.452 1.00 95.25 355 SER A O 1
ATOM 2748 N N . PHE A 1 356 ? -0.793 4.544 0.578 1.00 95.12 356 PHE A N 1
ATOM 2749 C CA . PHE A 1 356 ? 0.505 5.173 0.393 1.00 95.12 356 PHE A CA 1
ATOM 2750 C C . PHE A 1 356 ? 0.879 5.118 -1.083 1.00 95.12 356 PHE A C 1
ATOM 2752 O O . PHE A 1 356 ? 0.701 4.087 -1.727 1.00 95.12 356 PHE A O 1
ATOM 2759 N N . GLU A 1 357 ? 1.439 6.206 -1.595 1.00 96.75 357 GLU A N 1
ATOM 2760 C CA . GLU A 1 357 ? 1.982 6.277 -2.949 1.00 96.75 357 GLU A CA 1
ATOM 2761 C C . GLU A 1 357 ? 3.504 6.363 -2.895 1.00 96.75 357 GLU A C 1
ATOM 2763 O O . GLU A 1 357 ? 4.069 7.060 -2.045 1.00 96.75 357 GLU A O 1
ATOM 2768 N N . GLY A 1 358 ? 4.186 5.657 -3.793 1.00 97.31 358 GLY A N 1
ATOM 2769 C CA . GLY A 1 358 ? 5.640 5.703 -3.821 1.00 97.31 358 GLY A CA 1
ATOM 2770 C C . GLY A 1 358 ? 6.296 4.734 -4.788 1.00 97.31 358 GLY A C 1
ATOM 2771 O O . GLY A 1 358 ? 5.673 4.175 -5.685 1.00 97.31 358 GLY A O 1
ATOM 2772 N N . PHE A 1 359 ? 7.600 4.560 -4.600 1.00 97.12 359 PHE A N 1
ATOM 2773 C CA . PHE A 1 359 ? 8.431 3.672 -5.402 1.00 97.12 359 PHE A CA 1
ATOM 2774 C C . PHE A 1 359 ? 9.112 2.643 -4.512 1.00 97.12 359 PHE A C 1
ATOM 2776 O O . PHE A 1 359 ? 9.418 2.903 -3.344 1.00 97.12 359 PHE A O 1
ATOM 2783 N N . GLY A 1 360 ? 9.399 1.480 -5.081 1.00 95.31 360 GLY A N 1
ATOM 2784 C CA . GLY A 1 360 ? 10.058 0.387 -4.388 1.00 95.31 360 GLY A CA 1
ATOM 2785 C C . GLY A 1 360 ? 9.200 -0.863 -4.299 1.00 95.31 360 GLY A C 1
ATOM 2786 O O . GLY A 1 360 ? 8.026 -0.878 -4.630 1.00 95.31 360 GLY A O 1
ATOM 2787 N N . LYS A 1 361 ? 9.811 -1.924 -3.775 1.00 93.38 361 LYS A N 1
ATOM 2788 C CA . LYS A 1 361 ? 9.226 -3.270 -3.693 1.00 93.38 361 LYS A CA 1
ATOM 2789 C C . LYS A 1 361 ? 7.898 -3.360 -2.927 1.00 93.38 361 LYS A C 1
ATOM 2791 O O . LYS A 1 361 ? 7.192 -4.353 -3.072 1.00 93.38 361 LYS A O 1
ATOM 2796 N N . SER A 1 362 ? 7.623 -2.399 -2.050 1.00 91.38 362 SER A N 1
ATOM 2797 C CA . SER A 1 362 ? 6.398 -2.377 -1.249 1.00 91.38 362 SER A CA 1
ATOM 2798 C C . SER A 1 362 ? 5.200 -1.777 -1.989 1.00 91.38 362 SER A C 1
ATOM 2800 O O . SER A 1 362 ? 4.105 -1.869 -1.449 1.00 91.38 362 SER A O 1
ATOM 2802 N N . TYR A 1 363 ? 5.413 -1.159 -3.156 1.00 91.00 363 TYR A N 1
ATOM 2803 C CA . TYR A 1 363 ? 4.407 -0.425 -3.928 1.00 91.00 363 TYR A CA 1
ATOM 2804 C C . TYR A 1 363 ? 3.983 -1.162 -5.194 1.00 91.00 363 TYR A C 1
ATOM 2806 O O . TYR A 1 363 ? 4.763 -2.025 -5.670 1.00 91.00 363 TYR A O 1
#